Protein AF-A0A5P0JB43-F1 (afdb_monomer_lite)

Radius of gyration: 18.17 Å; chains: 1; bounding box: 41×36×51 Å

Foldseek 3Di:
DAEPPLWDFPVDDYDYNVVVVVLVVPAPPPWDWDQDPQGIDTPPDHDGDDPDDDFQFADADPDFFDDDLVLQVAQAQQQPQHGSVRCLDPPHDPLLVVLLVQVLCLLVVNQDACLVQAQDGDDQGHLSLLLQLLLLLLCVNLVSADQVSLQCSNVNHDPSVVRHHPVSVVSSNCSSRRGHIPLSNQQRVCSVPVVCNVVSLVSLSPPDRNSSSSSNSSNSSSNCSSVVDD

Secondary structure (DSSP, 8-state):
-EETTS---TT--EEPHHHHHHHHHT--S-PPPEEETTEEEETTEEEEPPSS----B----SSPPPPPGGGG---PEETTTEEHHHHTSSSP-HHHHHHHHHHHHHHTT----GGGTSS-SSSSS-HHHHHHHHHHHHHHHTTS--HHHHHHTTTT---GGGTS-HHHHHHHHHHHTTB--HHHHHHHHHTT-HHHHHHHHHHHHTSTTTHHHHHHHHHHHHHHHHH---

InterPro domains:
  IPR021530 Oxamate carbamoyltransferase subunit AllH-like [PF11392] (117-222)

Structure (mmCIF, N/CA/C/O backbone):
data_AF-A0A5P0JB43-F1
#
_entry.id   AF-A0A5P0JB43-F1
#
loop_
_atom_site.group_PDB
_atom_site.id
_atom_site.type_symbol
_atom_site.label_atom_id
_atom_site.label_alt_id
_atom_site.label_comp_id
_atom_site.label_asym_id
_atom_site.label_entity_id
_atom_site.label_seq_id
_atom_site.pdbx_PDB_ins_code
_atom_site.Cartn_x
_atom_site.Cartn_y
_atom_site.Cartn_z
_atom_site.occupancy
_atom_site.B_iso_or_equiv
_atom_site.auth_seq_id
_atom_site.auth_comp_id
_atom_site.auth_asym_id
_atom_site.auth_atom_id
_atom_site.pdbx_PDB_model_num
ATOM 1 N N . LEU A 1 1 ? 6.802 -2.070 -16.300 1.00 86.75 1 LEU A N 1
ATOM 2 C CA . LEU A 1 1 ? 5.803 -2.184 -17.393 1.00 86.75 1 LEU A CA 1
ATOM 3 C C . LEU A 1 1 ? 4.689 -3.096 -16.897 1.00 86.75 1 LEU A C 1
ATOM 5 O O . LEU A 1 1 ? 5.010 -4.076 -16.240 1.00 86.75 1 LEU A O 1
ATOM 9 N N . HIS A 1 2 ? 3.425 -2.787 -17.172 1.00 88.69 2 HIS A N 1
ATOM 10 C CA . HIS A 1 2 ? 2.267 -3.556 -16.707 1.00 88.69 2 HIS A CA 1
ATOM 11 C C . HIS A 1 2 ? 1.452 -4.083 -17.886 1.00 88.69 2 HIS A C 1
ATOM 13 O O . HIS A 1 2 ? 1.308 -3.403 -18.906 1.00 88.69 2 HIS A O 1
ATOM 19 N N . ARG A 1 3 ? 0.881 -5.276 -17.726 1.00 90.00 3 ARG A N 1
ATOM 20 C CA . ARG A 1 3 ? -0.031 -5.889 -18.691 1.00 90.00 3 ARG A CA 1
ATOM 21 C C . ARG A 1 3 ? -1.452 -5.362 -18.496 1.00 90.00 3 ARG A C 1
ATOM 23 O O . ARG A 1 3 ? -1.949 -5.295 -17.373 1.00 90.00 3 ARG A O 1
ATOM 30 N N . GLN A 1 4 ? -2.138 -5.016 -19.583 1.00 87.88 4 GLN A N 1
ATOM 31 C CA . GLN A 1 4 ? -3.541 -4.601 -19.529 1.00 87.88 4 GLN A CA 1
ATOM 32 C C . GLN A 1 4 ? -4.434 -5.664 -18.859 1.00 87.88 4 GLN A C 1
ATOM 34 O O . GLN A 1 4 ? -4.483 -6.821 -19.288 1.00 87.88 4 GLN A O 1
ATOM 39 N N . GLY A 1 5 ? -5.186 -5.229 -17.844 1.00 83.56 5 GLY A N 1
ATOM 40 C CA . GLY A 1 5 ? -6.108 -6.066 -17.069 1.00 83.56 5 GLY A CA 1
ATOM 41 C C . GLY A 1 5 ? -5.515 -6.677 -15.795 1.00 83.56 5 GLY A C 1
ATOM 42 O O . GLY A 1 5 ? -6.254 -7.322 -15.068 1.00 83.56 5 GLY A O 1
ATOM 43 N N . SER A 1 6 ? -4.230 -6.458 -15.502 1.00 81.00 6 SER A N 1
ATOM 44 C CA . SER A 1 6 ? -3.547 -7.026 -14.323 1.00 81.00 6 SER A CA 1
ATOM 45 C C . SER A 1 6 ? -3.331 -6.023 -13.180 1.00 81.00 6 SER A C 1
ATOM 47 O O . SER A 1 6 ? -2.561 -6.286 -12.265 1.00 81.00 6 SER A O 1
ATOM 49 N N . GLY A 1 7 ? -3.960 -4.845 -13.246 1.00 82.94 7 GLY A N 1
ATOM 50 C CA . GLY A 1 7 ? -3.603 -3.719 -12.383 1.00 82.94 7 GLY A CA 1
ATOM 51 C C . GLY A 1 7 ? -2.266 -3.074 -12.777 1.00 82.94 7 GLY A C 1
ATOM 52 O O . GLY A 1 7 ? -1.461 -3.618 -13.534 1.00 82.94 7 GLY A O 1
ATOM 53 N N . PHE A 1 8 ? -2.056 -1.847 -12.316 1.00 89.56 8 PHE A N 1
ATOM 54 C CA . PHE A 1 8 ? -0.853 -1.058 -12.581 1.00 89.56 8 PHE A CA 1
ATOM 55 C C . PHE A 1 8 ? -0.622 -0.025 -11.481 1.00 89.56 8 PHE A C 1
ATOM 57 O O . PHE A 1 8 ? -1.581 0.461 -10.872 1.00 89.56 8 PHE A O 1
ATOM 64 N N . GLY A 1 9 ? 0.652 0.279 -11.240 1.00 88.81 9 GLY A N 1
ATOM 65 C CA . GLY A 1 9 ? 1.111 1.192 -10.200 1.00 88.81 9 GLY A CA 1
ATOM 66 C C . GLY A 1 9 ? 1.439 2.599 -10.717 1.00 88.81 9 GLY A C 1
ATOM 67 O O . GLY A 1 9 ? 1.614 2.787 -11.927 1.00 88.81 9 GLY A O 1
ATOM 68 N N . PRO A 1 10 ? 1.562 3.593 -9.819 1.00 87.06 10 PRO A N 1
ATOM 69 C CA . PRO A 1 10 ? 2.077 4.915 -10.170 1.00 87.06 10 PRO A CA 1
ATOM 70 C C . PRO A 1 10 ? 3.494 4.830 -10.759 1.00 87.06 10 PRO A C 1
ATOM 72 O O . PRO A 1 10 ? 4.270 3.945 -10.410 1.00 87.06 10 PRO A O 1
ATOM 75 N N . GLY A 1 11 ? 3.819 5.717 -11.704 1.00 84.44 11 GLY A N 1
ATOM 76 C CA . GLY A 1 11 ? 5.102 5.693 -12.427 1.00 84.44 11 GLY A CA 1
ATOM 77 C C . GLY A 1 11 ? 5.256 4.544 -13.440 1.00 84.44 11 GLY A C 1
ATOM 78 O O . GLY A 1 11 ? 6.208 4.531 -14.219 1.00 84.44 11 GLY A O 1
ATOM 79 N N . GLY A 1 12 ? 4.312 3.599 -13.480 1.00 86.88 12 GLY A N 1
ATOM 80 C CA . GLY A 1 12 ? 4.300 2.478 -14.412 1.00 86.88 12 GLY A CA 1
ATOM 81 C C . GLY A 1 12 ? 3.686 2.816 -15.772 1.00 86.88 12 GLY A C 1
ATOM 82 O O . GLY A 1 12 ? 2.846 3.702 -15.905 1.00 86.88 12 GLY A O 1
ATOM 83 N N . TRP A 1 13 ? 4.087 2.075 -16.808 1.00 89.06 13 TRP A N 1
ATOM 84 C CA . TRP A 1 13 ? 3.470 2.144 -18.138 1.00 89.06 13 TRP A CA 1
ATOM 85 C C . TRP A 1 13 ? 2.642 0.887 -18.374 1.00 89.06 13 TRP A C 1
ATOM 87 O O . TRP A 1 13 ? 3.147 -0.218 -18.160 1.00 89.06 13 TRP A O 1
ATOM 97 N N . MET A 1 14 ? 1.400 1.044 -18.832 1.00 91.00 14 MET A N 1
ATOM 98 C CA . MET A 1 14 ? 0.538 -0.073 -19.215 1.00 91.00 14 MET A CA 1
ATOM 99 C C . MET A 1 14 ? 0.648 -0.343 -20.715 1.00 91.00 14 MET A C 1
ATOM 101 O O . MET A 1 14 ? 0.444 0.553 -21.533 1.00 91.00 14 MET A O 1
ATOM 105 N N . LEU A 1 15 ? 0.915 -1.596 -21.068 1.00 91.38 15 LEU A N 1
ATOM 106 C CA . LEU A 1 15 ? 0.917 -2.080 -22.443 1.00 91.38 15 LEU A CA 1
ATOM 107 C C . LEU A 1 15 ? -0.358 -2.873 -22.723 1.00 91.38 15 LEU A C 1
ATOM 109 O O . LEU A 1 15 ? -0.868 -3.579 -21.846 1.00 91.38 15 LEU A O 1
ATOM 113 N N . ARG A 1 16 ? -0.858 -2.792 -23.965 1.00 91.56 16 ARG A N 1
ATOM 114 C CA . ARG A 1 16 ? -1.949 -3.667 -24.419 1.00 91.56 16 ARG A CA 1
ATOM 115 C C . ARG A 1 16 ? -1.518 -5.120 -24.268 1.00 91.56 16 ARG A C 1
ATOM 117 O O . ARG A 1 16 ? -0.348 -5.435 -24.475 1.00 91.56 16 ARG A O 1
ATOM 124 N N . ARG A 1 17 ? -2.475 -6.001 -23.976 1.00 92.44 17 ARG A N 1
ATOM 125 C CA . ARG A 1 17 ? -2.227 -7.425 -23.705 1.00 92.44 17 ARG A CA 1
ATOM 126 C C . ARG A 1 17 ? -1.276 -8.076 -24.721 1.00 92.44 17 ARG A C 1
ATOM 128 O O . ARG A 1 17 ? -0.201 -8.517 -24.340 1.00 92.44 17 ARG A O 1
ATOM 135 N N . ALA A 1 18 ? -1.618 -8.009 -26.008 1.00 93.12 18 ALA A N 1
ATOM 136 C CA . ALA A 1 18 ? -0.808 -8.589 -27.080 1.00 93.12 18 ALA A CA 1
ATOM 137 C C . ALA A 1 18 ? 0.610 -7.992 -27.178 1.00 93.12 18 ALA A C 1
ATOM 139 O O . ALA A 1 18 ? 1.558 -8.703 -27.485 1.00 93.12 18 ALA A O 1
ATOM 140 N N . GLN A 1 19 ? 0.773 -6.694 -26.895 1.00 92.75 19 GLN A N 1
ATOM 141 C CA . GLN A 1 19 ? 2.082 -6.032 -26.934 1.00 92.75 19 GLN A CA 1
ATOM 142 C C . GLN A 1 19 ? 2.957 -6.439 -25.748 1.00 92.75 19 GLN A C 1
ATOM 144 O O . GLN A 1 19 ? 4.156 -6.629 -25.917 1.00 92.75 19 GLN A O 1
ATOM 149 N N . PHE A 1 20 ? 2.364 -6.567 -24.558 1.00 92.94 20 PHE A N 1
ATOM 150 C CA . PHE A 1 20 ? 3.064 -7.056 -23.374 1.00 92.94 20 PHE A CA 1
ATOM 151 C C . PHE A 1 20 ? 3.513 -8.507 -23.566 1.00 92.94 20 PHE A C 1
ATOM 153 O O . PHE A 1 20 ? 4.669 -8.824 -23.317 1.00 92.94 20 PHE A O 1
ATOM 160 N N . ASP A 1 21 ? 2.622 -9.363 -24.067 1.00 92.88 21 ASP A N 1
ATOM 161 C CA . ASP A 1 21 ? 2.913 -10.784 -24.271 1.00 92.88 21 ASP A CA 1
ATOM 162 C C . ASP A 1 21 ? 3.998 -10.975 -25.348 1.00 92.88 21 ASP A C 1
ATOM 164 O O . ASP A 1 21 ? 4.934 -11.747 -25.149 1.00 92.88 21 ASP A O 1
ATOM 168 N N . ALA A 1 22 ? 3.948 -10.202 -26.441 1.00 92.88 22 ALA A N 1
ATOM 169 C CA . ALA A 1 22 ? 4.994 -10.194 -27.467 1.00 92.88 22 ALA A CA 1
ATOM 170 C C . ALA A 1 22 ? 6.344 -9.673 -26.945 1.00 92.88 22 ALA A C 1
ATOM 172 O O . ALA A 1 22 ? 7.391 -10.186 -27.340 1.00 92.88 22 ALA A O 1
ATOM 173 N N . LEU A 1 23 ? 6.323 -8.666 -26.062 1.00 92.88 23 LEU A N 1
ATOM 174 C CA . LEU A 1 23 ? 7.519 -8.173 -25.385 1.00 92.88 23 LEU A CA 1
ATOM 175 C C . LEU A 1 23 ? 8.119 -9.288 -24.520 1.00 92.88 23 LEU A C 1
ATOM 177 O O . LEU A 1 23 ? 9.265 -9.655 -24.734 1.00 92.88 23 LEU A O 1
ATOM 181 N N . CYS A 1 24 ? 7.346 -9.869 -23.598 1.00 90.25 24 CYS A N 1
ATOM 182 C CA . CYS A 1 24 ? 7.816 -10.928 -22.703 1.00 90.25 24 CYS A CA 1
ATOM 183 C C . CYS A 1 24 ? 8.324 -12.163 -23.457 1.00 90.25 24 CYS A C 1
ATOM 185 O O . CYS A 1 24 ? 9.377 -12.681 -23.106 1.00 90.25 24 CYS A O 1
ATOM 187 N N . GLY A 1 25 ? 7.628 -12.600 -24.510 1.00 91.81 25 GLY A N 1
ATOM 188 C CA . GLY A 1 25 ? 8.058 -13.740 -25.325 1.00 91.81 25 GLY A CA 1
ATOM 189 C C . GLY A 1 25 ? 9.289 -13.467 -26.195 1.00 91.81 25 GLY A C 1
ATOM 190 O O . GLY A 1 25 ? 9.869 -14.401 -26.738 1.00 91.81 25 GLY A O 1
ATOM 191 N N . GLY A 1 26 ? 9.684 -12.202 -26.363 1.00 88.62 26 GLY A N 1
ATOM 192 C CA . GLY A 1 26 ? 10.838 -11.810 -27.168 1.00 88.62 26 GLY A CA 1
ATOM 193 C C . GLY A 1 26 ? 12.053 -11.341 -26.370 1.00 88.62 26 GLY A C 1
ATOM 194 O O . GLY A 1 26 ? 12.996 -10.868 -27.003 1.00 88.62 26 GLY A O 1
ATOM 195 N N . LEU A 1 27 ? 12.011 -11.406 -25.036 1.00 90.12 27 LEU A N 1
ATOM 196 C CA . LEU A 1 27 ? 13.129 -11.066 -24.156 1.00 90.12 27 LEU A CA 1
ATOM 197 C C . LEU A 1 27 ? 13.814 -12.334 -23.648 1.00 90.12 27 LEU A C 1
ATOM 199 O O . LEU A 1 27 ? 13.158 -13.321 -23.325 1.00 90.12 27 LEU A O 1
ATOM 203 N N . CYS A 1 28 ? 15.134 -12.274 -23.534 1.00 83.56 28 CYS A N 1
ATOM 204 C CA . CYS A 1 28 ? 15.988 -13.338 -23.017 1.00 83.56 28 CYS A CA 1
ATOM 205 C C . CYS A 1 28 ? 16.207 -13.236 -21.494 1.00 83.56 28 CYS A C 1
ATOM 207 O O . CYS A 1 28 ? 16.803 -14.131 -20.900 1.00 83.56 28 CYS A O 1
ATOM 209 N N . GLY A 1 29 ? 15.743 -12.156 -20.855 1.00 80.38 29 GLY A N 1
ATOM 210 C CA . GLY A 1 29 ? 15.772 -11.954 -19.401 1.00 80.38 29 GLY A CA 1
ATOM 211 C C . GLY A 1 29 ? 17.028 -11.251 -18.877 1.00 80.38 29 GLY A C 1
ATOM 212 O O . GLY A 1 29 ? 17.108 -10.945 -17.689 1.00 80.38 29 GLY A O 1
ATOM 213 N N . ASN A 1 30 ? 17.994 -10.954 -19.747 1.00 85.31 30 ASN A N 1
ATOM 214 C CA . ASN A 1 30 ? 19.227 -10.230 -19.421 1.00 85.31 30 ASN A CA 1
ATOM 215 C C . ASN A 1 30 ? 19.235 -8.785 -19.952 1.00 85.31 30 ASN A C 1
ATOM 217 O O . ASN A 1 30 ? 20.176 -8.027 -19.690 1.00 85.31 30 ASN A O 1
ATOM 221 N N . GLU A 1 31 ? 18.204 -8.385 -20.696 1.00 87.06 31 GLU A N 1
ATOM 222 C CA . GLU A 1 31 ? 18.112 -7.056 -21.272 1.00 87.06 31 GLU A CA 1
ATOM 223 C C . GLU A 1 31 ? 17.948 -5.991 -20.192 1.00 87.06 31 GLU A C 1
ATOM 225 O O . GLU A 1 31 ? 17.075 -6.058 -19.327 1.00 87.06 31 GLU A O 1
ATOM 230 N N . ARG A 1 32 ? 18.764 -4.940 -20.291 1.00 86.62 32 ARG A N 1
ATOM 231 C CA . ARG A 1 32 ? 18.637 -3.768 -19.428 1.00 86.62 32 ARG A CA 1
ATOM 232 C C . ARG A 1 32 ? 17.788 -2.704 -20.121 1.00 86.62 32 ARG A C 1
ATOM 234 O O . ARG A 1 32 ? 18.135 -2.308 -21.237 1.00 86.62 32 ARG A O 1
ATOM 241 N N . PRO A 1 33 ? 16.711 -2.214 -19.483 1.00 89.00 33 PRO A N 1
ATOM 242 C CA . PRO A 1 33 ? 15.943 -1.099 -20.015 1.00 89.00 33 PRO A CA 1
ATOM 243 C C . PRO A 1 33 ? 16.837 0.133 -20.193 1.00 89.00 33 PRO A C 1
ATOM 245 O O . PRO A 1 33 ? 17.559 0.516 -19.274 1.00 89.00 33 PRO A O 1
ATOM 248 N N . GLN A 1 34 ? 16.770 0.769 -21.360 1.00 91.25 34 GLN A N 1
ATOM 249 C CA . GLN A 1 34 ? 17.465 2.022 -21.651 1.00 91.25 34 GLN A CA 1
ATOM 250 C C . GLN A 1 34 ? 16.455 3.095 -22.042 1.00 91.25 34 GLN A C 1
ATOM 252 O O . GLN A 1 34 ? 15.640 2.894 -22.943 1.00 91.25 34 GLN A O 1
ATOM 257 N N . VAL A 1 35 ? 16.520 4.249 -21.385 1.00 89.62 35 VAL A N 1
ATOM 258 C CA . VAL A 1 35 ? 15.719 5.412 -21.775 1.00 89.62 35 VAL A CA 1
ATOM 259 C C . VAL A 1 35 ? 16.329 6.017 -23.039 1.00 89.62 35 VAL A C 1
ATOM 261 O O . VAL A 1 35 ? 17.519 6.316 -23.081 1.00 89.62 35 VAL A O 1
ATOM 264 N N . VAL A 1 36 ? 15.514 6.175 -24.078 1.00 91.56 36 VAL A N 1
ATOM 265 C CA . VAL A 1 36 ? 15.877 6.774 -25.369 1.00 91.56 36 VAL A CA 1
ATOM 266 C C . VAL A 1 36 ? 14.873 7.876 -25.713 1.00 91.56 36 VAL A C 1
ATOM 268 O O . VAL A 1 36 ? 13.769 7.900 -25.173 1.00 91.56 36 VAL A O 1
ATOM 271 N N . ALA A 1 37 ? 15.204 8.773 -26.648 1.00 87.38 37 ALA A N 1
ATOM 272 C CA . ALA A 1 37 ? 14.326 9.896 -27.019 1.00 87.38 37 ALA A CA 1
ATOM 273 C C . ALA A 1 37 ? 12.886 9.462 -27.372 1.00 87.38 37 ALA A C 1
ATOM 275 O O . ALA A 1 37 ? 11.922 10.164 -27.088 1.00 87.38 37 ALA A O 1
ATOM 276 N N . GLN A 1 38 ? 12.739 8.269 -27.952 1.00 84.56 38 GLN A N 1
ATOM 277 C CA . GLN A 1 38 ? 11.461 7.725 -28.413 1.00 84.56 38 GLN A CA 1
ATOM 278 C C . GLN A 1 38 ? 10.701 6.918 -27.339 1.00 84.56 38 GLN A C 1
ATOM 280 O O . GLN A 1 38 ? 9.571 6.501 -27.594 1.00 84.56 38 GLN A O 1
ATOM 285 N N . GLY A 1 39 ? 11.283 6.687 -26.153 1.00 91.00 39 GLY A N 1
ATOM 286 C CA . GLY A 1 39 ? 10.677 5.914 -25.064 1.00 91.00 39 GLY A CA 1
ATOM 287 C C . GLY A 1 39 ? 11.677 5.022 -24.318 1.00 91.00 39 GLY A C 1
ATOM 288 O O . GLY A 1 39 ? 12.754 5.470 -23.940 1.00 91.00 39 GLY A O 1
ATOM 289 N N . ILE A 1 40 ? 11.326 3.759 -24.081 1.00 92.12 40 ILE A N 1
ATOM 290 C CA . ILE A 1 40 ? 12.182 2.790 -23.379 1.00 92.12 40 ILE A CA 1
ATOM 291 C C . ILE A 1 40 ? 12.567 1.677 -24.350 1.00 92.12 40 ILE A C 1
ATOM 293 O O . ILE A 1 40 ? 11.705 0.949 -24.843 1.00 92.12 40 ILE A O 1
ATOM 297 N N . ARG A 1 41 ? 13.864 1.527 -24.613 1.00 92.81 41 ARG A N 1
ATOM 298 C CA . ARG A 1 41 ? 14.411 0.408 -25.381 1.00 92.81 41 ARG A CA 1
ATOM 299 C C . ARG A 1 41 ? 14.672 -0.776 -24.455 1.00 92.81 41 ARG A C 1
ATOM 301 O O . ARG A 1 41 ? 15.313 -0.618 -23.417 1.00 92.81 41 ARG A O 1
ATOM 308 N N . LEU A 1 42 ? 14.184 -1.949 -24.840 1.00 92.12 42 LEU A N 1
ATOM 309 C CA . LEU A 1 42 ? 14.364 -3.206 -24.122 1.00 92.12 42 LEU A CA 1
ATOM 310 C C . LEU A 1 42 ? 14.604 -4.325 -25.144 1.00 92.12 42 LEU A C 1
ATOM 312 O O . LEU A 1 42 ? 13.692 -4.727 -25.868 1.00 92.12 42 LEU A O 1
ATOM 316 N N . GLY A 1 43 ? 15.858 -4.767 -25.258 1.00 89.12 43 GLY A N 1
ATOM 317 C CA . GLY A 1 43 ? 16.285 -5.661 -26.336 1.00 89.12 43 GLY A CA 1
ATOM 318 C C . GLY A 1 43 ? 16.022 -5.049 -27.714 1.00 89.12 43 GLY A C 1
ATOM 319 O O . GLY A 1 43 ? 16.365 -3.893 -27.971 1.00 89.12 43 GLY A O 1
ATOM 320 N N . ARG A 1 44 ? 15.364 -5.818 -28.589 1.00 90.19 44 ARG A N 1
ATOM 321 C CA . ARG A 1 44 ? 14.935 -5.365 -29.925 1.00 90.19 44 ARG A CA 1
ATOM 322 C C . ARG A 1 44 ? 13.686 -4.478 -29.922 1.00 90.19 44 ARG A C 1
ATOM 324 O O . ARG A 1 44 ? 13.289 -3.983 -30.974 1.00 90.19 44 ARG A O 1
ATOM 331 N N . PHE A 1 45 ? 13.028 -4.319 -28.777 1.00 93.12 45 PHE A N 1
ATOM 332 C CA . PHE A 1 45 ? 11.779 -3.578 -28.682 1.00 93.12 45 PHE A CA 1
ATOM 333 C C . PHE A 1 45 ? 12.025 -2.139 -28.240 1.00 93.12 45 PHE A C 1
ATOM 335 O O . PHE A 1 45 ? 12.840 -1.868 -27.359 1.00 93.12 45 PHE A O 1
ATOM 342 N N . THR A 1 46 ? 11.237 -1.222 -28.797 1.00 93.19 46 THR A N 1
ATOM 343 C CA . THR A 1 46 ? 11.126 0.152 -28.302 1.00 93.19 46 THR A CA 1
ATOM 344 C C . THR A 1 46 ? 9.700 0.379 -27.831 1.00 93.19 46 THR A C 1
ATOM 346 O O . THR A 1 46 ? 8.765 0.464 -28.631 1.00 93.19 46 THR A O 1
ATOM 349 N N . VAL A 1 47 ? 9.528 0.488 -26.517 1.00 92.12 47 VAL A N 1
ATOM 350 C CA . VAL A 1 47 ? 8.270 0.897 -25.901 1.00 92.12 47 VAL A CA 1
ATOM 351 C C . VAL A 1 47 ? 8.153 2.408 -26.059 1.00 92.12 47 VAL A C 1
ATOM 353 O O . VAL A 1 47 ? 8.863 3.160 -25.396 1.00 92.12 47 VAL A O 1
ATOM 356 N N . LYS A 1 48 ? 7.282 2.853 -26.968 1.00 91.50 48 LYS A N 1
ATOM 357 C CA . LYS A 1 48 ? 7.061 4.280 -27.233 1.00 91.50 48 LYS A CA 1
ATOM 358 C C . LYS A 1 48 ? 6.412 4.977 -26.042 1.00 91.50 48 LYS A C 1
ATOM 360 O O . LYS A 1 48 ? 5.667 4.346 -25.294 1.00 91.50 48 LYS A O 1
ATOM 365 N N . GLN A 1 49 ? 6.671 6.278 -25.911 1.00 86.88 49 GLN A N 1
ATOM 366 C CA . GLN A 1 49 ? 6.050 7.117 -24.884 1.00 86.88 49 GLN A CA 1
ATOM 367 C C . GLN A 1 49 ? 4.519 6.929 -24.816 1.00 86.88 49 GLN A C 1
ATOM 369 O O . GLN A 1 49 ? 3.870 6.742 -25.853 1.00 86.88 49 GLN A O 1
ATOM 374 N N . PRO A 1 50 ? 3.931 6.970 -23.606 1.00 85.06 50 PRO A N 1
ATOM 375 C CA . PRO A 1 50 ? 2.499 6.785 -23.430 1.00 85.06 50 PRO A CA 1
ATOM 376 C C . PRO A 1 50 ? 1.717 7.917 -24.105 1.00 85.06 50 PRO A C 1
ATOM 378 O O . PRO A 1 50 ? 2.022 9.089 -23.936 1.00 85.06 50 PRO A O 1
ATOM 381 N N . GLN A 1 51 ? 0.664 7.558 -24.840 1.00 85.50 51 GLN A N 1
ATOM 382 C CA . GLN A 1 51 ? -0.245 8.523 -25.481 1.00 85.50 51 GLN A CA 1
ATOM 383 C C . GLN A 1 51 ? -1.412 8.938 -24.575 1.00 85.50 51 GLN A C 1
ATOM 385 O O . GLN A 1 51 ? -2.164 9.854 -24.894 1.00 85.50 51 GLN A O 1
ATOM 390 N N . ARG A 1 52 ? -1.614 8.218 -23.467 1.00 88.62 52 ARG A N 1
ATOM 391 C CA . ARG A 1 52 ? -2.689 8.452 -22.503 1.00 88.62 52 ARG A CA 1
ATOM 392 C C . ARG A 1 52 ? -2.114 8.399 -21.101 1.00 88.62 52 ARG A C 1
ATOM 394 O O . ARG A 1 52 ? -1.319 7.513 -20.792 1.00 88.62 52 ARG A O 1
ATOM 401 N N . TYR A 1 53 ? -2.580 9.311 -20.261 1.00 88.81 53 TYR A N 1
ATOM 402 C CA . TYR A 1 53 ? -2.172 9.421 -18.869 1.00 88.81 53 TYR A CA 1
ATOM 403 C C . TYR A 1 53 ? -3.363 9.104 -17.969 1.00 88.81 53 TYR A C 1
ATOM 405 O O . TYR A 1 53 ? -4.490 9.513 -18.246 1.00 88.81 53 TYR A O 1
ATOM 413 N N . CYS A 1 54 ? -3.112 8.349 -16.904 1.00 89.12 54 CYS A N 1
ATOM 414 C CA . CYS A 1 54 ? -4.097 8.036 -15.879 1.00 89.12 54 CYS A CA 1
ATOM 415 C C . CYS A 1 54 ? -3.544 8.508 -14.538 1.00 89.12 54 CYS A C 1
ATOM 417 O O . CYS A 1 54 ? -2.471 8.068 -14.120 1.00 89.12 54 CYS A O 1
ATOM 419 N N . LEU A 1 55 ? -4.259 9.425 -13.888 1.00 91.06 55 LEU A N 1
ATOM 420 C CA . LEU A 1 55 ? -3.876 9.919 -12.577 1.00 91.06 55 LEU A CA 1
ATOM 421 C C . LEU A 1 55 ? -4.362 8.932 -11.516 1.00 91.06 55 LEU A C 1
ATOM 423 O O . LEU A 1 55 ? -5.551 8.852 -11.227 1.00 91.06 55 LEU A O 1
ATOM 427 N N . LEU A 1 56 ? -3.430 8.196 -10.922 1.00 95.12 56 LEU A N 1
ATOM 428 C CA . LEU A 1 56 ? -3.715 7.224 -9.868 1.00 95.12 56 LEU A CA 1
ATOM 429 C C . LEU A 1 56 ? -3.776 7.869 -8.477 1.00 95.12 56 LEU A C 1
ATOM 431 O O . LEU A 1 56 ? -3.225 7.336 -7.517 1.00 95.12 56 LEU A O 1
ATOM 435 N N . ARG A 1 57 ? -4.394 9.047 -8.378 1.00 96.00 57 ARG A N 1
ATOM 436 C CA . ARG A 1 57 ? -4.544 9.772 -7.116 1.00 96.00 57 ARG A CA 1
ATOM 437 C C . ARG A 1 57 ? -5.875 9.404 -6.473 1.00 96.00 57 ARG A C 1
ATOM 439 O O . ARG A 1 57 ? -6.906 9.442 -7.143 1.00 96.00 57 ARG A O 1
ATOM 446 N N . ILE A 1 58 ? -5.858 9.077 -5.186 1.00 96.38 58 ILE A N 1
ATOM 447 C CA . ILE A 1 58 ? -7.089 8.858 -4.430 1.00 96.38 58 ILE A CA 1
ATOM 448 C C . ILE A 1 58 ? -7.915 10.145 -4.387 1.00 96.38 58 ILE A C 1
ATOM 450 O O . ILE A 1 58 ? -7.384 11.241 -4.203 1.00 96.38 58 ILE A O 1
ATOM 454 N N . THR A 1 59 ? -9.224 9.993 -4.556 1.00 92.44 59 THR A N 1
ATOM 455 C CA . THR A 1 59 ? -10.199 11.049 -4.288 1.00 92.44 59 THR A CA 1
ATOM 456 C C . THR A 1 59 ? -10.999 10.606 -3.068 1.00 92.44 59 THR A C 1
ATOM 458 O O . THR A 1 59 ? -11.822 9.699 -3.206 1.00 92.44 59 THR A O 1
ATOM 461 N N . PRO A 1 60 ? -10.722 11.155 -1.871 1.00 91.44 60 PRO A N 1
ATOM 462 C CA . PRO A 1 60 ? -11.442 10.773 -0.663 1.00 91.44 60 PRO A CA 1
ATOM 463 C C . PRO A 1 60 ? -12.947 11.014 -0.853 1.00 91.44 60 PRO A C 1
ATOM 465 O O . PRO A 1 60 ? -13.330 12.089 -1.329 1.00 91.44 60 PRO A O 1
ATOM 468 N N . PRO A 1 61 ? -13.814 10.038 -0.541 1.00 93.00 61 PRO A N 1
ATOM 469 C CA . PRO A 1 61 ? -15.252 10.248 -0.623 1.00 93.00 61 PRO A CA 1
ATOM 470 C C . PRO A 1 61 ? -15.716 11.217 0.471 1.00 93.00 61 PRO A C 1
ATOM 472 O O . PRO A 1 61 ? -15.157 11.247 1.562 1.00 93.00 61 PRO A O 1
ATOM 475 N N . ALA A 1 62 ? -16.801 11.955 0.215 1.00 91.75 62 ALA A N 1
ATOM 476 C CA . ALA A 1 62 ? -17.423 12.807 1.235 1.00 91.75 62 ALA A CA 1
ATOM 477 C C . ALA A 1 62 ? -17.929 11.999 2.449 1.00 91.75 62 ALA A C 1
ATOM 479 O O . ALA A 1 62 ? -17.897 12.479 3.578 1.00 91.75 62 ALA A O 1
ATOM 480 N N . HIS A 1 63 ? -18.368 10.758 2.207 1.00 92.81 63 HIS A N 1
ATOM 481 C CA . HIS A 1 63 ? -18.871 9.834 3.222 1.00 92.81 63 HIS A CA 1
ATOM 482 C C . HIS A 1 63 ? -18.193 8.462 3.071 1.00 92.81 63 HIS A C 1
ATOM 484 O O . HIS A 1 63 ? -18.739 7.581 2.394 1.00 92.81 63 HIS A O 1
ATOM 490 N N . PRO A 1 64 ? -16.988 8.276 3.640 1.00 95.12 64 PRO A N 1
ATOM 491 C CA . PRO A 1 64 ? -16.257 7.019 3.533 1.00 95.12 64 PRO A CA 1
ATOM 492 C C . PRO A 1 64 ? -17.021 5.882 4.215 1.00 95.12 64 PRO A C 1
ATOM 494 O O . PRO A 1 64 ? -17.378 5.970 5.387 1.00 95.12 64 PRO A O 1
ATOM 497 N N . GLN A 1 65 ? -17.262 4.802 3.470 1.00 96.06 65 GLN A N 1
ATOM 498 C CA . GLN A 1 65 ? -17.850 3.576 4.006 1.00 96.06 65 GLN A CA 1
ATOM 499 C C . GLN A 1 65 ? -16.765 2.689 4.636 1.00 96.06 65 GLN A C 1
ATOM 501 O O . GLN A 1 65 ? -15.709 2.526 4.011 1.00 96.06 65 GLN A O 1
ATOM 506 N N . PRO A 1 66 ? -17.005 2.111 5.830 1.00 96.12 66 PRO A N 1
ATOM 507 C CA . PRO A 1 66 ? -16.075 1.188 6.468 1.00 96.12 66 PRO A CA 1
ATOM 508 C C . PRO A 1 66 ? -15.962 -0.135 5.709 1.00 96.12 66 PRO A C 1
ATOM 510 O O . PRO A 1 66 ? -16.949 -0.685 5.219 1.00 96.12 66 PRO A O 1
ATOM 513 N N . LEU A 1 67 ? -14.763 -0.713 5.711 1.00 96.50 67 LEU A N 1
ATOM 514 C CA . LEU A 1 67 ? -14.575 -2.139 5.484 1.00 96.50 67 LEU A CA 1
ATOM 515 C C . LEU A 1 67 ? -15.222 -2.903 6.646 1.00 96.50 67 LEU A C 1
ATOM 517 O O . LEU A 1 67 ? -14.846 -2.705 7.800 1.00 96.50 67 LEU A O 1
ATOM 521 N N . ALA A 1 68 ? -16.197 -3.761 6.358 1.00 95.44 68 ALA A N 1
ATOM 522 C CA . ALA A 1 68 ? -16.846 -4.580 7.380 1.00 95.44 68 ALA A CA 1
ATOM 523 C C . ALA A 1 68 ? -15.902 -5.670 7.921 1.00 95.44 68 ALA A C 1
ATOM 525 O O . ALA A 1 68 ? -15.188 -6.304 7.148 1.00 95.44 68 ALA A O 1
ATOM 526 N N . ALA A 1 69 ? -15.968 -5.954 9.228 1.00 94.75 69 ALA A N 1
ATOM 527 C CA . ALA A 1 69 ? -15.115 -6.944 9.901 1.00 94.75 69 ALA A CA 1
ATOM 528 C C . ALA A 1 69 ? -15.186 -8.356 9.289 1.00 94.75 69 ALA A C 1
ATOM 530 O O . ALA A 1 69 ? -14.203 -9.092 9.308 1.00 94.75 69 ALA A O 1
ATOM 531 N N . ALA A 1 70 ? -16.331 -8.726 8.703 1.00 95.31 70 ALA A N 1
ATOM 532 C CA . ALA A 1 70 ? -16.506 -10.006 8.016 1.00 95.31 70 ALA A CA 1
ATOM 533 C C . ALA A 1 70 ? -15.506 -10.202 6.860 1.00 95.31 70 ALA A C 1
ATOM 535 O O . ALA A 1 70 ? -15.098 -11.326 6.591 1.00 95.31 70 ALA A O 1
ATOM 536 N N . TRP A 1 71 ? -15.050 -9.118 6.220 1.00 95.88 71 TRP A N 1
ATOM 537 C CA . TRP A 1 71 ? -14.035 -9.180 5.165 1.00 95.88 71 TRP A CA 1
ATOM 538 C C . TRP A 1 71 ? -12.629 -9.486 5.674 1.00 95.88 71 TRP A C 1
ATOM 540 O O . TRP A 1 71 ? -11.765 -9.806 4.865 1.00 95.88 71 TRP A O 1
ATOM 550 N N . MET A 1 72 ? -12.399 -9.418 6.986 1.00 96.81 72 MET A N 1
ATOM 551 C CA . MET A 1 72 ? -11.140 -9.848 7.592 1.00 96.81 72 MET A CA 1
ATOM 552 C C . MET A 1 72 ? -11.121 -11.352 7.877 1.00 96.81 72 MET A C 1
ATOM 554 O O . MET A 1 72 ? -10.053 -11.896 8.119 1.00 96.81 72 MET A O 1
ATOM 558 N N . GLN A 1 73 ? -12.267 -12.045 7.811 1.00 95.94 73 GLN A N 1
ATOM 559 C CA . GLN A 1 73 ? -12.372 -13.497 8.015 1.00 95.94 73 GLN A CA 1
ATOM 560 C C . GLN A 1 73 ? -11.926 -14.258 6.757 1.00 95.94 73 GLN A C 1
ATOM 562 O O . GLN A 1 73 ? -12.711 -14.912 6.071 1.00 95.94 73 GLN A O 1
ATOM 567 N N . ARG A 1 74 ? -10.648 -14.093 6.421 1.00 94.94 74 ARG A N 1
ATOM 568 C CA . ARG A 1 74 ? -9.986 -14.565 5.204 1.00 94.94 74 ARG A CA 1
ATOM 569 C C . ARG A 1 74 ? -8.801 -15.451 5.573 1.00 94.94 74 ARG A C 1
ATOM 571 O O . ARG A 1 74 ? -8.108 -15.187 6.557 1.00 94.94 74 ARG A O 1
ATOM 578 N N . ALA A 1 75 ? -8.614 -16.521 4.805 1.00 95.50 75 ALA A N 1
ATOM 579 C CA . ALA A 1 75 ? -7.592 -17.538 5.057 1.00 95.50 75 ALA A CA 1
ATOM 580 C C . ALA A 1 75 ? -6.252 -17.213 4.378 1.00 95.50 75 ALA A C 1
ATOM 582 O O . ALA A 1 75 ? -5.265 -17.900 4.613 1.00 95.50 75 ALA A O 1
ATOM 583 N N . GLU A 1 76 ? -6.221 -16.188 3.527 1.00 97.25 76 GLU A N 1
ATOM 584 C CA . GLU A 1 76 ? -5.026 -15.718 2.841 1.00 97.25 76 GLU A CA 1
ATOM 585 C C . GLU A 1 76 ? -3.924 -15.328 3.836 1.00 97.25 76 GLU A C 1
ATOM 587 O O . GLU A 1 76 ? -4.172 -14.641 4.828 1.00 97.25 76 GLU A O 1
ATOM 592 N N . GLU A 1 77 ? -2.702 -15.774 3.555 1.00 97.44 77 GLU A N 1
ATOM 593 C CA . GLU A 1 77 ? -1.536 -15.563 4.410 1.00 97.44 77 GLU A CA 1
ATOM 594 C C . GLU A 1 77 ? -0.990 -14.136 4.276 1.00 97.44 77 GLU A C 1
ATOM 596 O O . GLU A 1 77 ? -0.794 -13.615 3.174 1.00 97.44 77 GLU A O 1
ATOM 601 N N . THR A 1 78 ? -0.697 -13.521 5.416 1.00 97.25 78 THR A N 1
ATOM 602 C CA . THR A 1 78 ? 0.128 -12.310 5.510 1.00 97.25 78 THR A CA 1
ATOM 603 C C . THR A 1 78 ? 1.605 -12.702 5.525 1.00 97.25 78 THR A C 1
ATOM 605 O O . THR A 1 78 ? 1.960 -13.819 5.907 1.00 97.25 78 THR A O 1
ATOM 608 N N . GLY A 1 79 ? 2.503 -11.799 5.132 1.00 96.12 79 GLY A N 1
ATOM 609 C CA . GLY A 1 79 ? 3.922 -12.142 5.017 1.00 96.12 79 GLY A CA 1
ATOM 610 C C . GLY A 1 79 ? 4.635 -12.395 6.354 1.00 96.12 79 GLY A C 1
ATOM 611 O O . GLY A 1 79 ? 5.704 -13.004 6.347 1.00 96.12 79 GLY A O 1
ATOM 612 N N . LEU A 1 80 ? 4.078 -11.932 7.482 1.00 96.62 80 LEU A N 1
ATOM 613 C CA . LEU A 1 80 ? 4.695 -12.038 8.818 1.00 96.62 80 LEU A CA 1
ATOM 614 C C . LEU A 1 80 ? 3.772 -12.565 9.925 1.00 96.62 80 LEU A C 1
ATOM 616 O O . LEU A 1 80 ? 4.274 -13.033 10.946 1.00 96.62 80 LEU A O 1
ATOM 620 N N . PHE A 1 81 ? 2.450 -12.479 9.768 1.00 96.25 81 PHE A N 1
ATOM 621 C CA . PHE A 1 81 ? 1.497 -12.666 10.871 1.00 96.25 81 PHE A CA 1
ATOM 622 C C . PHE A 1 81 ? 0.536 -13.842 10.659 1.00 96.25 81 PHE A C 1
ATOM 624 O O . PHE A 1 81 ? -0.463 -13.956 11.368 1.00 96.25 81 PHE A O 1
ATOM 631 N N . GLY A 1 82 ? 0.847 -14.728 9.709 1.00 95.81 82 GLY A N 1
ATOM 632 C CA . GLY A 1 82 ? 0.010 -15.876 9.375 1.00 95.81 82 GLY A CA 1
ATOM 633 C C . GLY A 1 82 ? -1.290 -15.472 8.661 1.00 95.81 82 GLY A C 1
ATOM 634 O O . GLY A 1 82 ? -1.334 -14.404 8.035 1.00 95.81 82 GLY A O 1
ATOM 635 N N . PRO A 1 83 ? -2.364 -16.276 8.771 1.00 97.31 83 PRO A N 1
ATOM 636 C CA . PRO A 1 83 ? -3.649 -15.993 8.137 1.00 97.31 83 PRO A CA 1
ATOM 637 C C . PRO A 1 83 ? -4.199 -14.606 8.488 1.00 97.31 83 PRO A C 1
ATOM 639 O O . PRO A 1 83 ? -4.187 -14.199 9.654 1.00 97.31 83 PRO A O 1
ATOM 642 N N . LEU A 1 84 ? -4.763 -13.906 7.499 1.00 97.31 84 LEU A N 1
ATOM 643 C CA . LEU A 1 84 ? -5.292 -12.547 7.658 1.00 97.31 84 LEU A CA 1
ATOM 644 C C . LEU A 1 84 ? -6.322 -12.444 8.794 1.00 97.31 84 LEU A C 1
ATOM 646 O O . LEU A 1 84 ? -6.290 -11.483 9.566 1.00 97.31 84 LEU A O 1
ATOM 650 N N . ALA A 1 85 ? -7.189 -13.451 8.939 1.00 96.94 85 ALA A N 1
ATOM 651 C CA . ALA A 1 85 ? -8.162 -13.522 10.028 1.00 96.94 85 ALA A CA 1
ATOM 652 C C . ALA A 1 85 ? -7.520 -13.505 11.422 1.00 96.94 85 ALA A C 1
ATOM 654 O O . ALA A 1 85 ? -8.057 -12.874 12.332 1.00 96.94 85 ALA A O 1
ATOM 655 N N . LEU A 1 86 ? -6.366 -14.160 11.590 1.00 96.25 86 LEU A N 1
ATOM 656 C CA . LEU A 1 86 ? -5.635 -14.177 12.857 1.00 96.25 86 LEU A CA 1
ATOM 657 C C . LEU A 1 86 ? -4.870 -12.868 13.064 1.00 96.25 86 LEU A C 1
ATOM 659 O O . LEU A 1 86 ? -4.950 -12.282 14.143 1.00 96.25 86 LEU A O 1
ATOM 663 N N . ALA A 1 87 ? -4.200 -12.363 12.026 1.00 96.69 87 ALA A N 1
ATOM 664 C CA . ALA A 1 87 ? -3.436 -11.117 12.087 1.00 96.69 87 ALA A CA 1
ATOM 665 C C . ALA A 1 87 ? -4.300 -9.893 12.452 1.00 96.69 87 ALA A C 1
ATOM 667 O O . ALA A 1 87 ? -3.826 -8.970 13.115 1.00 96.69 87 ALA A O 1
ATOM 668 N N . ALA A 1 88 ? -5.567 -9.891 12.027 1.00 95.56 88 ALA A N 1
ATOM 669 C CA . ALA A 1 88 ? -6.533 -8.828 12.293 1.00 95.56 88 ALA A CA 1
ATOM 670 C C . ALA A 1 88 ? -7.348 -9.022 13.587 1.00 95.56 88 ALA A C 1
ATOM 672 O O . ALA A 1 88 ? -8.143 -8.141 13.925 1.00 95.56 88 ALA A O 1
ATOM 673 N N . SER A 1 89 ? -7.191 -10.160 14.273 1.00 93.44 89 SER A N 1
ATOM 674 C CA . SER A 1 89 ? -7.947 -10.488 15.485 1.00 93.44 89 SER A CA 1
ATOM 675 C C . SER A 1 89 ? -7.399 -9.783 16.727 1.00 93.44 89 SER A C 1
ATOM 677 O O . SER A 1 89 ? -6.218 -9.442 16.798 1.00 93.44 89 SER A O 1
ATOM 679 N N . ASP A 1 90 ? -8.268 -9.575 17.719 1.00 88.75 90 ASP A N 1
ATOM 680 C CA . ASP A 1 90 ? -7.850 -9.103 19.034 1.00 88.75 90 ASP A CA 1
ATOM 681 C C . ASP A 1 90 ? -7.542 -10.282 19.980 1.00 88.75 90 ASP A C 1
ATOM 683 O O . ASP A 1 90 ? -8.319 -11.238 20.040 1.00 88.75 90 ASP A O 1
ATOM 687 N N . PRO A 1 91 ? -6.449 -10.209 20.766 1.00 92.38 91 PRO A N 1
ATOM 688 C CA . PRO A 1 91 ? -5.485 -9.110 20.803 1.00 92.38 91 PRO A CA 1
ATOM 689 C C . PRO A 1 91 ? -4.530 -9.118 19.598 1.00 92.38 91 PRO A C 1
ATOM 691 O O . PRO A 1 91 ? -3.947 -10.147 19.264 1.00 92.38 91 PRO A O 1
ATOM 694 N N . LEU A 1 92 ? -4.281 -7.936 19.022 1.00 94.56 92 LEU A N 1
ATOM 695 C CA . LEU A 1 92 ? -3.301 -7.788 17.942 1.00 94.56 92 LEU A CA 1
ATOM 696 C C . LEU A 1 92 ? -1.887 -8.252 18.366 1.00 94.56 92 LEU A C 1
ATOM 698 O O . LEU A 1 92 ? -1.441 -7.934 19.486 1.00 94.56 92 LEU A O 1
ATOM 702 N N . PRO A 1 93 ? -1.123 -8.888 17.451 1.00 95.25 93 PRO A N 1
ATOM 703 C CA . PRO A 1 93 ? 0.302 -9.156 17.629 1.00 95.25 93 PRO A CA 1
ATOM 704 C C . PRO A 1 93 ? 1.062 -7.933 18.160 1.00 95.25 93 PRO A C 1
ATOM 706 O O . PRO A 1 93 ? 0.798 -6.795 17.764 1.00 95.25 93 PRO A O 1
ATOM 709 N N . ALA A 1 94 ? 2.011 -8.148 19.079 1.00 95.75 94 ALA A N 1
ATOM 710 C CA . ALA A 1 94 ? 2.714 -7.054 19.760 1.00 95.75 94 ALA A CA 1
ATOM 711 C C . ALA A 1 94 ? 3.408 -6.092 18.780 1.00 95.75 94 ALA A C 1
ATOM 713 O O . ALA A 1 94 ? 3.335 -4.877 18.965 1.00 95.75 94 ALA A O 1
ATOM 714 N N . GLU A 1 95 ? 4.009 -6.627 17.715 1.00 96.25 95 GLU A N 1
ATOM 715 C CA . GLU A 1 95 ? 4.648 -5.829 16.666 1.00 96.25 95 GLU A CA 1
ATOM 716 C C . GLU A 1 95 ? 3.632 -4.957 15.913 1.00 96.25 95 GLU A C 1
ATOM 718 O O . GLU A 1 95 ? 3.848 -3.753 15.792 1.00 96.25 95 GLU A O 1
ATOM 723 N N . LEU A 1 96 ? 2.469 -5.502 15.529 1.00 96.69 96 LEU A N 1
ATOM 724 C CA . LEU A 1 96 ? 1.388 -4.728 14.902 1.00 96.69 96 LEU A CA 1
ATOM 725 C C . LEU A 1 96 ? 0.820 -3.652 15.834 1.00 96.69 96 LEU A C 1
ATOM 727 O O . LEU A 1 96 ? 0.503 -2.554 15.378 1.00 96.69 96 LEU A O 1
ATOM 731 N N . ARG A 1 97 ? 0.727 -3.909 17.146 1.00 96.25 97 ARG A N 1
ATOM 732 C CA . ARG A 1 97 ? 0.315 -2.881 18.122 1.00 96.25 97 ARG A CA 1
ATOM 733 C C . ARG A 1 97 ? 1.301 -1.716 18.171 1.00 96.25 97 ARG A C 1
ATOM 735 O O . ARG A 1 97 ? 0.872 -0.562 18.157 1.00 96.25 97 ARG A O 1
ATOM 742 N N . GLN A 1 98 ? 2.603 -2.001 18.205 1.00 96.50 98 GLN A N 1
ATOM 743 C CA . GLN A 1 98 ? 3.640 -0.965 18.199 1.00 96.50 98 GLN A CA 1
ATOM 744 C C . GLN A 1 98 ? 3.682 -0.212 16.863 1.00 96.50 98 GLN A C 1
ATOM 746 O O . GLN A 1 98 ? 3.750 1.017 16.860 1.00 96.50 98 GLN A O 1
ATOM 751 N N . PHE A 1 99 ? 3.557 -0.929 15.744 1.00 96.88 99 PHE A N 1
ATOM 752 C CA . PHE A 1 99 ? 3.468 -0.353 14.403 1.00 96.88 99 PHE A CA 1
ATOM 753 C C . PHE A 1 99 ? 2.280 0.610 14.290 1.00 96.88 99 PHE A C 1
ATOM 755 O O . PHE A 1 99 ? 2.427 1.756 13.866 1.00 96.88 99 PHE A O 1
ATOM 762 N N . ARG A 1 100 ? 1.108 0.181 14.775 1.00 96.38 100 ARG A N 1
ATOM 763 C CA . ARG A 1 100 ? -0.123 0.977 14.829 1.00 96.38 100 ARG A CA 1
ATOM 764 C C . ARG A 1 100 ? 0.046 2.243 15.674 1.00 96.38 100 ARG A C 1
ATOM 766 O O . ARG A 1 100 ? -0.349 3.322 15.240 1.00 96.38 100 ARG A O 1
ATOM 773 N N . HIS A 1 101 ? 0.664 2.130 16.850 1.00 95.69 101 HIS A N 1
ATOM 774 C CA . HIS A 1 101 ? 0.982 3.280 17.703 1.00 95.69 101 HIS A CA 1
ATOM 775 C C . HIS A 1 101 ? 1.938 4.264 17.008 1.00 95.69 101 HIS A C 1
ATOM 777 O O . HIS A 1 101 ? 1.717 5.474 17.030 1.00 95.69 101 HIS A O 1
ATOM 783 N N . CYS A 1 102 ? 2.975 3.749 16.342 1.00 97.00 102 CYS A N 1
ATOM 784 C CA . CYS A 1 102 ? 3.932 4.554 15.589 1.00 97.00 102 CYS A CA 1
ATOM 785 C C . CYS A 1 102 ? 3.255 5.327 14.446 1.00 97.00 102 CYS A C 1
ATOM 787 O O . CYS A 1 102 ? 3.467 6.531 14.301 1.00 97.00 102 CYS A O 1
ATOM 789 N N . PHE A 1 103 ? 2.364 4.669 13.700 1.00 97.81 103 PHE A N 1
ATOM 790 C CA . PHE A 1 103 ? 1.572 5.305 12.649 1.00 97.81 103 PHE A CA 1
ATOM 791 C C . PHE A 1 103 ? 0.651 6.404 13.189 1.00 97.81 103 PHE A C 1
ATOM 793 O O . PHE A 1 103 ? 0.605 7.497 12.629 1.00 97.81 103 PHE A O 1
ATOM 800 N N . GLN A 1 104 ? -0.047 6.152 14.300 1.00 96.62 104 GLN A N 1
ATOM 801 C CA . GLN A 1 104 ? -0.904 7.156 14.935 1.00 96.62 104 GLN A CA 1
ATOM 802 C C . GLN A 1 104 ? -0.101 8.382 15.396 1.00 96.62 104 GLN A C 1
ATOM 804 O O . GLN A 1 104 ? -0.524 9.515 15.171 1.00 96.62 104 GLN A O 1
ATOM 809 N N . ALA A 1 105 ? 1.076 8.171 15.992 1.00 95.44 105 ALA A N 1
ATOM 810 C CA . ALA A 1 105 ? 1.979 9.254 16.369 1.00 95.44 105 ALA A CA 1
ATOM 811 C C . ALA A 1 105 ? 2.423 10.074 15.142 1.00 95.44 105 ALA A C 1
ATOM 813 O O . ALA A 1 105 ? 2.371 11.304 15.181 1.00 95.44 105 ALA A O 1
ATOM 814 N N . ALA A 1 106 ? 2.778 9.409 14.037 1.00 96.62 106 ALA A N 1
ATOM 815 C CA . ALA A 1 106 ? 3.156 10.070 12.788 1.00 96.62 106 ALA A CA 1
ATOM 816 C C . ALA A 1 106 ? 2.010 10.914 12.198 1.00 96.62 106 ALA A C 1
ATOM 818 O O . ALA A 1 106 ? 2.238 12.051 11.783 1.00 96.62 106 ALA A O 1
ATOM 819 N N . LEU A 1 107 ? 0.767 10.411 12.216 1.00 95.75 107 LEU A N 1
ATOM 820 C CA . LEU A 1 107 ? -0.414 11.186 11.803 1.00 95.75 107 LEU A CA 1
ATOM 821 C C . LEU A 1 107 ? -0.635 12.432 12.673 1.00 95.75 107 LEU A C 1
ATOM 823 O O . LEU A 1 107 ? -1.068 13.465 12.168 1.00 95.75 107 LEU A O 1
ATOM 827 N N . ASN A 1 108 ? -0.285 12.357 13.957 1.00 94.31 108 ASN A N 1
ATOM 828 C CA . ASN A 1 108 ? -0.346 13.479 14.894 1.00 94.31 108 ASN A C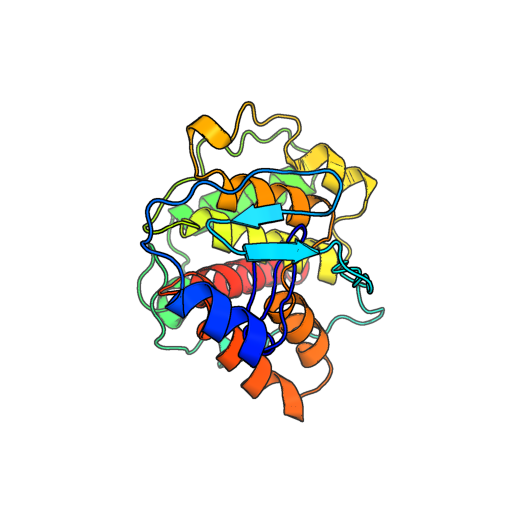A 1
ATOM 829 C C . ASN A 1 108 ? 0.872 14.424 14.801 1.00 94.31 108 ASN A C 1
ATOM 831 O O . ASN A 1 108 ? 1.022 15.320 15.630 1.00 94.31 108 ASN A O 1
ATOM 835 N N . GLY A 1 109 ? 1.747 14.246 13.806 1.00 92.00 109 GLY A N 1
ATOM 836 C CA . GLY A 1 109 ? 2.892 15.122 13.553 1.00 92.00 109 GLY A CA 1
ATOM 837 C C . GLY A 1 109 ? 4.148 14.797 14.364 1.00 92.00 109 GLY A C 1
ATOM 838 O O . GLY A 1 109 ? 5.107 15.573 14.331 1.00 92.00 109 GLY A O 1
ATOM 839 N N . VAL A 1 110 ? 4.183 13.665 15.073 1.00 95.06 110 VAL A N 1
ATOM 840 C CA . VAL A 1 110 ? 5.413 13.190 15.718 1.00 95.06 110 VAL A CA 1
ATOM 841 C C . VAL A 1 110 ? 6.414 12.790 14.636 1.00 95.06 110 VAL A C 1
ATOM 843 O O . VAL A 1 110 ? 6.083 12.091 13.681 1.00 95.06 110 VAL A O 1
ATOM 846 N N . LYS A 1 111 ? 7.661 13.244 14.786 1.00 91.81 111 LYS A N 1
ATOM 847 C CA . LYS A 1 111 ? 8.755 12.865 13.889 1.00 91.81 111 LYS A CA 1
ATOM 848 C C . LYS A 1 111 ? 9.046 11.375 14.042 1.00 91.81 111 LYS A C 1
ATOM 850 O O . LYS A 1 111 ? 9.470 10.934 15.107 1.00 91.81 111 LYS A O 1
ATOM 855 N N . THR A 1 112 ? 8.851 10.625 12.964 1.00 94.62 112 THR A N 1
ATOM 856 C CA . THR A 1 112 ? 8.998 9.169 12.952 1.00 94.62 112 THR A CA 1
ATOM 857 C C . THR A 1 112 ? 10.031 8.745 11.919 1.00 94.62 112 THR A C 1
ATOM 859 O O . THR A 1 112 ? 9.960 9.127 10.749 1.00 94.62 112 THR A O 1
ATOM 862 N N . ASP A 1 113 ? 10.987 7.928 12.356 1.00 95.75 113 ASP A N 1
ATOM 863 C CA . ASP A 1 113 ? 11.907 7.231 11.466 1.00 95.75 113 ASP A CA 1
ATOM 864 C C . ASP A 1 113 ? 11.362 5.835 11.142 1.00 95.75 113 ASP A C 1
ATOM 866 O O . ASP A 1 113 ? 11.368 4.928 11.979 1.00 95.75 113 ASP A O 1
ATOM 870 N N . TRP A 1 114 ? 10.894 5.663 9.908 1.00 97.12 114 TRP A N 1
ATOM 871 C CA . TRP A 1 114 ? 10.278 4.428 9.433 1.00 97.12 114 TRP A CA 1
ATOM 872 C C . TRP A 1 114 ? 11.287 3.317 9.131 1.00 97.12 114 TRP A C 1
ATOM 874 O O . TRP A 1 114 ? 10.882 2.174 8.920 1.00 97.12 114 TRP A O 1
ATOM 884 N N . ARG A 1 115 ? 12.596 3.600 9.139 1.00 96.31 115 ARG A N 1
ATOM 885 C CA . ARG A 1 115 ? 13.622 2.615 8.762 1.00 96.31 115 ARG A CA 1
ATOM 886 C C . ARG A 1 115 ? 13.616 1.351 9.619 1.00 96.31 115 ARG A C 1
ATOM 888 O O . ARG A 1 115 ? 13.890 0.277 9.107 1.00 96.31 115 ARG A O 1
ATOM 895 N N . HIS A 1 116 ? 13.262 1.468 10.897 1.00 93.19 116 HIS A N 1
ATOM 896 C CA . HIS A 1 116 ? 13.201 0.336 11.831 1.00 93.19 116 HIS A CA 1
ATOM 897 C C . HIS A 1 116 ? 11.991 -0.585 11.599 1.00 93.19 116 HIS A C 1
ATOM 899 O O . 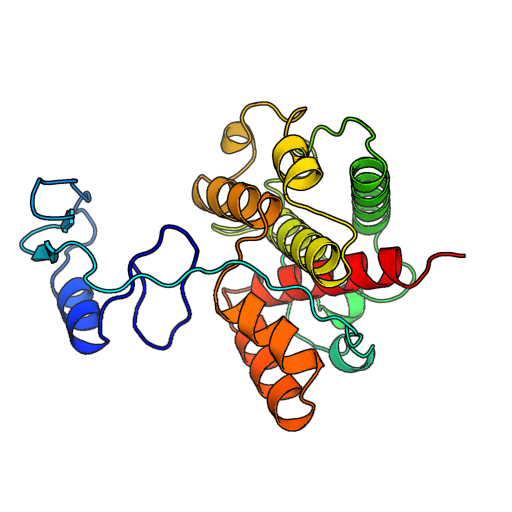HIS A 1 116 ? 11.936 -1.703 12.119 1.00 93.19 116 HIS A O 1
ATOM 905 N N . TRP A 1 117 ? 11.005 -0.106 10.841 1.00 96.00 117 TRP A N 1
ATOM 906 C CA . TRP A 1 117 ? 9.741 -0.791 10.603 1.00 96.00 117 TRP A CA 1
ATOM 907 C C . TRP A 1 117 ? 9.670 -1.441 9.224 1.00 96.00 117 TRP A C 1
ATOM 909 O O . TRP A 1 117 ? 9.034 -2.482 9.090 1.00 96.00 117 TRP A O 1
ATOM 919 N N . LEU A 1 118 ? 10.322 -0.843 8.229 1.00 97.25 118 LEU A N 1
ATOM 920 C CA . LEU A 1 118 ? 10.259 -1.256 6.829 1.00 97.25 118 LEU A CA 1
ATOM 921 C C . LEU A 1 118 ? 11.283 -2.344 6.490 1.00 97.25 118 LEU A C 1
ATOM 923 O O . LEU A 1 118 ? 12.264 -2.535 7.207 1.00 97.25 118 LEU A O 1
ATOM 927 N N . GLY A 1 119 ? 11.048 -3.054 5.387 1.00 96.69 119 GLY A N 1
ATOM 928 C CA . GLY A 1 119 ? 11.933 -4.122 4.913 1.00 96.69 119 GLY A CA 1
ATOM 929 C C . GLY A 1 119 ? 11.686 -5.493 5.530 1.00 96.69 119 GLY A C 1
ATOM 930 O O . GLY A 1 119 ? 12.417 -6.438 5.243 1.00 96.69 119 GLY A O 1
ATOM 931 N N . LYS A 1 120 ? 10.678 -5.615 6.398 1.00 95.94 120 LYS A N 1
ATOM 932 C CA . LYS A 1 120 ? 10.376 -6.852 7.121 1.00 95.94 120 LYS A CA 1
ATOM 933 C C . LYS A 1 120 ? 9.369 -7.701 6.351 1.00 95.94 120 LYS A C 1
ATOM 935 O O . LYS A 1 120 ? 8.283 -7.228 6.015 1.00 95.94 120 LYS A O 1
ATOM 940 N N . GLY A 1 121 ? 9.725 -8.962 6.119 1.00 93.12 121 GLY A N 1
ATOM 941 C CA . GLY A 1 121 ? 8.931 -9.933 5.364 1.00 93.12 121 GLY A CA 1
ATOM 942 C C . GLY A 1 121 ? 9.521 -10.246 3.981 1.00 93.12 121 GLY A C 1
ATOM 943 O O . GLY A 1 121 ? 10.471 -9.596 3.544 1.00 93.12 121 GLY A O 1
ATOM 944 N N . PRO A 1 122 ? 8.999 -11.274 3.296 1.00 89.62 122 PRO A N 1
ATOM 945 C CA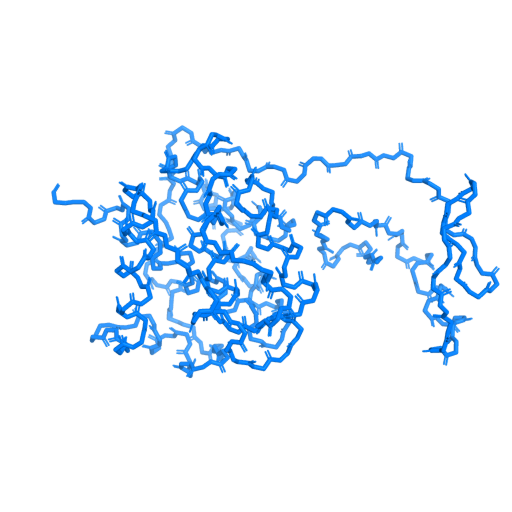 . PRO A 1 122 ? 9.539 -11.732 2.020 1.00 89.62 122 PRO A CA 1
ATOM 946 C C . PRO A 1 122 ? 9.112 -10.848 0.837 1.00 89.62 122 PRO A C 1
ATOM 948 O O . PRO A 1 122 ? 8.107 -10.147 0.887 1.00 89.62 122 PRO A O 1
ATOM 951 N N . GLY A 1 123 ? 9.829 -10.977 -0.283 1.00 91.44 123 GLY A N 1
ATOM 952 C CA . GLY A 1 123 ? 9.399 -10.458 -1.585 1.00 91.44 123 GLY A CA 1
ATOM 953 C C . GLY A 1 123 ? 9.900 -9.056 -1.941 1.00 91.44 123 GLY A C 1
ATOM 954 O O . GLY A 1 123 ? 10.716 -8.452 -1.252 1.00 91.44 123 GLY A O 1
ATOM 955 N N . LEU A 1 124 ? 9.434 -8.557 -3.094 1.00 90.69 124 LEU A N 1
ATOM 956 C CA . LEU A 1 124 ? 9.795 -7.225 -3.600 1.00 90.69 124 LEU A CA 1
ATOM 957 C C . LEU A 1 124 ? 9.097 -6.097 -2.836 1.00 90.69 124 LEU A C 1
ATOM 959 O O . LEU A 1 124 ? 9.609 -4.980 -2.825 1.00 90.69 124 LEU A O 1
ATOM 963 N N . THR A 1 125 ? 7.950 -6.385 -2.226 1.00 92.62 125 THR A N 1
ATOM 964 C CA . THR A 1 125 ? 7.239 -5.501 -1.305 1.00 92.62 125 THR A CA 1
ATOM 965 C C . THR A 1 125 ? 7.090 -6.241 0.026 1.00 92.62 125 THR A C 1
ATOM 967 O O . THR A 1 125 ? 6.222 -7.099 0.152 1.00 92.62 125 THR A O 1
ATOM 970 N N . PRO A 1 126 ? 8.008 -6.027 0.985 1.00 96.94 126 PRO A N 1
ATOM 971 C CA . PRO A 1 126 ? 7.945 -6.699 2.280 1.00 96.94 126 PRO A CA 1
ATOM 972 C C . PRO A 1 126 ? 6.641 -6.397 3.037 1.00 96.94 126 PRO A C 1
ATOM 974 O O . PRO A 1 126 ? 6.068 -5.318 2.900 1.00 96.94 126 PRO A O 1
ATOM 977 N N . SER A 1 127 ? 6.198 -7.336 3.876 1.00 97.19 127 SER A N 1
ATOM 978 C CA . SER A 1 127 ? 4.906 -7.305 4.589 1.00 97.19 127 SER A CA 1
ATOM 979 C C . SER A 1 127 ? 4.610 -5.984 5.312 1.00 97.19 127 SER A C 1
ATOM 981 O O . SER A 1 127 ? 3.518 -5.429 5.176 1.00 97.19 127 SER A O 1
ATOM 983 N N . HIS A 1 128 ? 5.575 -5.416 6.040 1.00 97.50 128 HIS A N 1
ATOM 984 C CA . HIS A 1 128 ? 5.366 -4.130 6.717 1.00 97.50 128 HIS A CA 1
ATOM 985 C C . HIS A 1 128 ? 5.255 -2.934 5.772 1.00 97.50 128 HIS A C 1
ATOM 987 O O . HIS A 1 128 ? 4.602 -1.944 6.106 1.00 97.50 128 HIS A O 1
ATOM 993 N N . ASP A 1 129 ? 5.859 -3.010 4.594 1.00 98.44 129 ASP A N 1
ATOM 994 C CA . ASP A 1 129 ? 5.776 -1.954 3.594 1.00 98.44 129 ASP A CA 1
ATOM 995 C C . ASP A 1 129 ? 4.377 -1.935 2.973 1.00 98.44 129 ASP A C 1
ATOM 997 O O . ASP A 1 129 ? 3.771 -0.871 2.829 1.00 98.44 129 ASP A O 1
ATOM 1001 N N . ASP A 1 130 ? 3.834 -3.118 2.678 1.00 98.50 130 ASP A N 1
ATOM 1002 C CA . ASP A 1 130 ? 2.464 -3.288 2.194 1.00 98.50 130 ASP A CA 1
ATOM 1003 C C . ASP A 1 130 ? 1.440 -2.912 3.273 1.00 98.50 130 ASP A C 1
ATOM 1005 O O . ASP A 1 130 ? 0.492 -2.168 3.001 1.00 98.50 130 ASP A O 1
ATOM 1009 N N . THR A 1 131 ? 1.692 -3.297 4.527 1.00 98.62 131 THR A N 1
ATOM 1010 C CA . THR A 1 131 ? 0.891 -2.865 5.682 1.00 98.62 131 THR A CA 1
ATOM 1011 C C . THR A 1 131 ? 0.887 -1.337 5.804 1.00 98.62 131 THR A C 1
ATOM 1013 O O . THR A 1 131 ? -0.180 -0.728 5.915 1.00 98.62 131 THR A O 1
ATOM 1016 N N . LEU A 1 132 ? 2.047 -0.671 5.712 1.00 98.75 132 LEU A N 1
ATOM 1017 C CA . LEU A 1 132 ? 2.113 0.796 5.751 1.00 98.75 132 LEU A CA 1
ATOM 1018 C C . LEU A 1 132 ? 1.383 1.435 4.567 1.00 98.75 132 LEU A C 1
ATOM 1020 O O . LEU A 1 132 ? 0.688 2.435 4.742 1.00 98.75 132 LEU A O 1
ATOM 1024 N N . SER A 1 133 ? 1.516 0.862 3.370 1.00 98.50 133 SER A N 1
ATOM 1025 C CA . SER A 1 133 ? 0.805 1.309 2.168 1.00 98.50 133 SER A CA 1
ATOM 1026 C C . SER A 1 133 ? -0.717 1.258 2.367 1.00 98.50 133 SER A C 1
ATOM 1028 O O . SER A 1 133 ? -1.413 2.234 2.073 1.00 98.50 133 SER A O 1
ATOM 1030 N N . GLY A 1 134 ? -1.232 0.176 2.962 1.00 98.75 134 GLY A N 1
ATOM 1031 C CA . GLY A 1 134 ? -2.637 0.040 3.351 1.00 98.75 134 GLY A CA 1
ATOM 1032 C C . GLY A 1 134 ? -3.078 1.062 4.405 1.00 98.75 134 GLY A C 1
ATOM 1033 O O . GLY A 1 134 ? -4.134 1.682 4.267 1.00 98.75 134 GLY A O 1
ATOM 1034 N N . MET A 1 135 ? -2.256 1.307 5.429 1.00 98.81 135 MET A N 1
ATOM 1035 C CA . MET A 1 135 ? -2.548 2.318 6.455 1.00 98.81 135 MET A CA 1
ATOM 1036 C C . MET A 1 135 ? -2.566 3.740 5.874 1.00 98.81 135 MET A C 1
ATOM 1038 O O . MET A 1 135 ? -3.452 4.531 6.201 1.00 98.81 135 MET A O 1
ATOM 1042 N N . LEU A 1 136 ? -1.635 4.065 4.969 1.00 98.81 136 LEU A N 1
ATOM 1043 C CA . LEU A 1 136 ? -1.617 5.331 4.228 1.00 98.81 136 LEU A CA 1
ATOM 1044 C C . LEU A 1 136 ? -2.858 5.478 3.341 1.00 98.81 136 LEU A C 1
ATOM 1046 O O . LEU A 1 136 ? -3.441 6.561 3.290 1.00 98.81 136 LEU A O 1
ATOM 1050 N N . LEU A 1 137 ? -3.295 4.398 2.684 1.00 98.81 137 LEU A N 1
ATOM 1051 C CA . LEU A 1 137 ? -4.534 4.379 1.905 1.00 98.81 137 LEU A CA 1
ATOM 1052 C C . LEU A 1 137 ? -5.744 4.708 2.782 1.00 98.81 137 LEU A C 1
ATOM 1054 O O . LEU A 1 137 ? -6.542 5.566 2.405 1.00 98.81 137 LEU A O 1
ATOM 1058 N N . ALA A 1 138 ? -5.855 4.092 3.963 1.00 98.62 138 ALA A N 1
ATOM 1059 C CA . ALA A 1 138 ? -6.908 4.404 4.927 1.00 98.62 138 ALA A CA 1
ATOM 1060 C C . ALA A 1 138 ? -6.833 5.866 5.397 1.00 98.62 138 ALA A C 1
ATOM 1062 O O . ALA A 1 138 ? -7.846 6.563 5.403 1.00 98.62 138 ALA A O 1
ATOM 1063 N N . ALA A 1 139 ? -5.640 6.368 5.727 1.00 98.44 139 ALA A N 1
ATOM 1064 C CA . ALA A 1 139 ? -5.463 7.745 6.180 1.00 98.44 139 ALA A CA 1
ATOM 1065 C C . ALA A 1 139 ? -5.873 8.778 5.123 1.00 98.44 139 ALA A C 1
ATOM 1067 O O . ALA A 1 139 ? -6.525 9.764 5.460 1.00 98.44 139 ALA A O 1
ATOM 1068 N N . TRP A 1 140 ? -5.571 8.541 3.847 1.00 98.50 140 TRP A N 1
ATOM 1069 C CA . TRP A 1 140 ? -6.092 9.376 2.766 1.00 98.50 140 TRP A CA 1
ATOM 1070 C C . TRP A 1 140 ? -7.603 9.209 2.571 1.00 98.50 140 TRP A C 1
ATOM 1072 O O . TRP A 1 140 ? -8.310 10.202 2.427 1.00 98.50 140 TRP A O 1
ATOM 1082 N N . TYR A 1 141 ? -8.110 7.974 2.581 1.00 98.06 141 TYR A N 1
ATOM 1083 C CA . TYR A 1 141 ? -9.529 7.671 2.371 1.00 98.06 141 TYR A CA 1
ATOM 1084 C C . TYR A 1 141 ? -10.440 8.323 3.424 1.00 98.06 141 TYR A C 1
ATOM 1086 O O . TYR A 1 141 ? -11.501 8.834 3.077 1.00 98.06 141 TYR A O 1
ATOM 1094 N N . TYR A 1 142 ? -9.998 8.369 4.684 1.00 97.12 142 TYR A N 1
ATOM 1095 C CA . TYR A 1 142 ? -10.705 9.017 5.796 1.00 97.12 142 TYR A CA 1
ATOM 1096 C C . TYR A 1 142 ? -10.309 10.489 6.019 1.00 97.12 142 TYR A C 1
ATOM 1098 O O . TYR A 1 142 ? -10.737 11.091 7.001 1.00 97.12 142 TYR A O 1
ATOM 1106 N N . GLY A 1 143 ? -9.489 11.084 5.144 1.00 96.00 143 GLY A N 1
ATOM 1107 C CA . GLY A 1 143 ? -9.102 12.499 5.232 1.00 96.00 143 GLY A CA 1
ATOM 1108 C C . GLY A 1 143 ? -8.168 12.855 6.399 1.00 96.00 143 GLY A C 1
ATOM 1109 O O . GLY A 1 143 ? -8.057 14.024 6.756 1.00 96.00 143 GLY A O 1
ATOM 1110 N N . ALA A 1 144 ? -7.492 11.872 6.998 1.00 96.50 144 ALA A N 1
ATOM 1111 C CA . ALA A 1 144 ? -6.480 12.085 8.035 1.00 96.50 144 ALA A CA 1
ATOM 1112 C C . ALA A 1 144 ? -5.117 12.520 7.467 1.00 96.50 144 ALA A C 1
ATOM 1114 O O . ALA A 1 144 ? -4.305 13.103 8.183 1.00 96.50 144 ALA A O 1
ATOM 1115 N N . LEU A 1 145 ? -4.866 12.251 6.183 1.00 96.56 145 LEU A N 1
ATOM 1116 C CA . LEU A 1 145 ? -3.744 12.808 5.431 1.00 96.56 145 LEU A CA 1
ATOM 1117 C C . LEU A 1 145 ? -4.232 13.720 4.311 1.00 96.56 145 LEU A C 1
ATOM 1119 O O . LEU A 1 145 ? -5.263 13.482 3.682 1.00 96.56 145 LEU A O 1
ATOM 1123 N N . ASP A 1 146 ? -3.423 14.737 4.034 1.00 95.31 146 ASP A N 1
ATOM 1124 C CA . ASP A 1 146 ? -3.580 15.634 2.903 1.00 95.31 146 ASP A CA 1
ATOM 1125 C C . ASP A 1 146 ? -2.247 15.798 2.157 1.00 95.31 146 ASP A C 1
ATOM 1127 O O . ASP A 1 146 ? -1.220 15.194 2.481 1.00 95.31 146 ASP A O 1
ATOM 1131 N N . ALA A 1 147 ? -2.241 16.641 1.122 1.00 93.06 147 ALA A N 1
ATOM 1132 C CA . ALA A 1 147 ? -1.048 16.846 0.308 1.00 93.06 147 ALA A CA 1
ATOM 1133 C C . ALA A 1 147 ? 0.129 17.444 1.100 1.00 93.06 147 ALA A C 1
ATOM 1135 O O . ALA A 1 147 ? 1.282 17.233 0.722 1.00 93.06 147 ALA A O 1
ATOM 1136 N N . ARG A 1 148 ? -0.129 18.218 2.159 1.00 93.81 148 ARG A N 1
ATOM 1137 C CA . ARG A 1 148 ? 0.903 18.846 2.987 1.00 93.81 148 ARG A CA 1
ATOM 1138 C C . ARG A 1 148 ? 1.489 17.840 3.970 1.00 93.81 148 ARG A C 1
ATOM 1140 O O . ARG A 1 148 ? 2.711 17.691 3.976 1.00 93.81 148 ARG A O 1
ATOM 1147 N N . SER A 1 149 ? 0.658 17.168 4.765 1.00 94.31 149 SER A N 1
ATOM 1148 C CA . SER A 1 149 ? 1.116 16.178 5.749 1.00 94.31 149 SER A CA 1
ATOM 1149 C C . SER A 1 149 ? 1.736 14.960 5.066 1.00 94.31 149 SER A C 1
ATOM 1151 O O . SER A 1 149 ? 2.818 14.522 5.451 1.00 94.31 149 SER A O 1
ATOM 1153 N N . GLY A 1 150 ? 1.149 14.507 3.958 1.00 94.56 150 GLY A N 1
ATOM 1154 C CA . GLY A 1 150 ? 1.666 13.410 3.146 1.00 94.56 150 GLY A CA 1
ATOM 1155 C C . GLY A 1 150 ? 3.084 13.640 2.611 1.00 94.56 150 GLY A C 1
ATOM 1156 O O . GLY A 1 150 ? 3.935 12.756 2.691 1.00 94.56 150 GLY A O 1
ATOM 1157 N N . ARG A 1 151 ? 3.403 14.860 2.146 1.00 93.44 151 ARG A N 1
ATOM 1158 C CA . ARG A 1 151 ? 4.771 15.212 1.704 1.00 93.44 151 ARG A CA 1
ATOM 1159 C C . ARG A 1 151 ? 5.813 15.132 2.822 1.00 93.44 151 ARG A C 1
ATOM 1161 O O . ARG A 1 151 ? 6.986 14.939 2.525 1.00 93.44 151 ARG A O 1
ATOM 1168 N N . GLN A 1 152 ? 5.398 15.311 4.073 1.00 94.50 152 GLN A N 1
ATOM 1169 C CA . GLN A 1 152 ? 6.285 15.310 5.237 1.00 94.50 152 GLN A CA 1
ATOM 1170 C C . GLN A 1 152 ? 6.352 13.948 5.938 1.00 94.50 152 GLN A C 1
ATOM 1172 O O . GLN A 1 152 ? 7.186 13.767 6.820 1.00 94.50 152 GLN A O 1
ATOM 1177 N N . PHE A 1 153 ? 5.526 12.977 5.535 1.00 96.88 153 PHE A N 1
ATOM 1178 C CA . PHE A 1 153 ? 5.355 11.708 6.247 1.00 96.88 153 PHE A CA 1
ATOM 1179 C C . PHE A 1 153 ? 6.666 10.927 6.454 1.00 96.88 153 PHE A C 1
ATOM 1181 O O . PHE A 1 153 ? 6.892 10.353 7.514 1.00 96.88 153 PHE A O 1
ATOM 1188 N N . PHE A 1 154 ? 7.559 10.955 5.460 1.00 96.69 154 PHE A N 1
ATOM 1189 C CA . PHE A 1 154 ? 8.877 10.313 5.516 1.00 96.69 154 PHE A CA 1
ATOM 1190 C C . PHE A 1 154 ? 10.034 11.301 5.746 1.00 96.69 154 PHE A C 1
ATOM 1192 O O . PHE A 1 154 ? 11.186 10.929 5.557 1.00 96.69 154 PHE A O 1
ATOM 1199 N N . ALA A 1 155 ? 9.774 12.553 6.141 1.00 94.19 155 ALA A N 1
ATOM 1200 C CA . ALA A 1 155 ? 10.810 13.592 6.231 1.00 94.19 155 ALA A CA 1
ATOM 1201 C C . ALA A 1 155 ? 11.917 13.289 7.257 1.00 94.19 155 ALA A C 1
ATOM 1203 O O . ALA A 1 155 ? 13.026 13.799 7.128 1.00 94.19 155 ALA A O 1
ATOM 1204 N N . CYS A 1 156 ? 11.622 12.470 8.271 1.00 94.31 156 CYS A N 1
ATOM 1205 C CA . CYS A 1 156 ? 12.584 12.037 9.290 1.00 94.31 156 CYS A CA 1
ATOM 1206 C C . CYS A 1 156 ? 13.133 10.628 9.050 1.00 94.31 156 CYS A C 1
ATOM 1208 O O . CYS A 1 156 ? 13.848 10.096 9.892 1.00 94.31 156 CYS A O 1
ATOM 1210 N N . SER A 1 157 ? 12.776 10.012 7.925 1.00 94.38 157 SER A N 1
ATOM 1211 C CA . SER A 1 157 ? 13.380 8.762 7.487 1.00 94.38 157 SER A CA 1
ATOM 1212 C C . SER A 1 157 ? 14.495 9.105 6.509 1.00 94.38 157 SER A C 1
ATOM 1214 O O . SER A 1 157 ? 14.241 9.775 5.508 1.00 94.38 157 SER A O 1
ATOM 1216 N N . ASP A 1 158 ? 15.718 8.652 6.791 1.00 90.25 158 ASP A N 1
ATOM 1217 C CA . ASP A 1 158 ? 16.844 8.818 5.865 1.00 90.25 158 ASP A CA 1
ATOM 1218 C C . ASP A 1 158 ? 16.613 7.972 4.589 1.00 90.25 158 ASP A C 1
ATOM 1220 O O . ASP A 1 158 ? 15.489 7.729 4.138 1.00 90.25 158 ASP A O 1
ATOM 1224 N N . ASN A 1 159 ? 17.678 7.480 3.956 1.00 93.25 159 ASN A N 1
ATOM 1225 C CA . ASN A 1 159 ? 17.537 6.676 2.752 1.00 93.25 159 ASN A CA 1
ATOM 1226 C C . ASN A 1 159 ? 16.819 5.336 3.026 1.00 93.25 159 ASN A C 1
ATOM 1228 O O . ASN A 1 159 ? 17.443 4.356 3.426 1.00 93.25 159 ASN A O 1
ATOM 1232 N N . LEU A 1 160 ? 15.514 5.279 2.732 1.00 95.94 160 LEU A N 1
ATOM 1233 C CA . LEU A 1 160 ? 14.694 4.066 2.837 1.00 95.94 160 LEU A CA 1
ATOM 1234 C C . LEU A 1 160 ? 15.207 2.902 1.970 1.00 95.94 160 LEU A C 1
ATOM 1236 O O . LEU A 1 160 ? 14.925 1.750 2.283 1.00 95.94 160 LEU A O 1
ATOM 1240 N N . GLN A 1 161 ? 15.993 3.168 0.919 1.00 95.62 161 GLN A N 1
ATOM 1241 C CA . GLN A 1 161 ? 16.592 2.105 0.098 1.00 95.62 161 GLN A CA 1
ATOM 1242 C C . GLN A 1 161 ? 17.624 1.267 0.868 1.00 95.62 161 GLN A C 1
ATOM 1244 O O . GLN A 1 161 ? 18.021 0.213 0.388 1.00 95.62 161 GLN A O 1
ATOM 1249 N N . LEU A 1 162 ? 18.071 1.728 2.043 1.00 95.88 162 LEU A N 1
ATOM 1250 C CA . LEU A 1 162 ? 18.964 0.962 2.915 1.00 95.88 162 LEU A CA 1
ATOM 1251 C C . LEU A 1 162 ? 18.243 -0.158 3.669 1.00 95.88 162 LEU A C 1
ATOM 1253 O O . LEU A 1 162 ? 18.902 -1.071 4.153 1.00 95.88 162 LEU A O 1
ATOM 1257 N N . VAL A 1 163 ? 16.917 -0.074 3.796 1.00 96.81 163 VAL A N 1
ATOM 1258 C CA . VAL A 1 163 ? 16.130 -1.025 4.592 1.00 96.81 163 VAL A CA 1
ATOM 1259 C C . VAL A 1 163 ? 15.114 -1.798 3.766 1.00 96.81 163 VAL A C 1
ATOM 1261 O O . VAL A 1 163 ? 14.711 -2.871 4.181 1.00 96.81 163 VAL A O 1
ATOM 1264 N N . THR A 1 164 ? 14.714 -1.303 2.593 1.00 97.44 164 THR A N 1
ATOM 1265 C CA . THR A 1 164 ? 13.771 -2.002 1.714 1.00 97.44 164 THR A CA 1
ATOM 1266 C C . THR A 1 164 ? 14.120 -1.838 0.234 1.00 97.44 164 THR A C 1
ATOM 1268 O O . THR A 1 164 ? 15.062 -1.142 -0.143 1.00 97.44 164 THR A O 1
ATOM 1271 N N . THR A 1 165 ? 13.365 -2.502 -0.636 1.00 96.56 165 THR A N 1
ATOM 1272 C CA . THR A 1 165 ? 13.603 -2.533 -2.076 1.00 96.56 165 THR A CA 1
ATOM 1273 C C . THR A 1 165 ? 13.270 -1.198 -2.745 1.00 96.56 165 THR A C 1
ATOM 1275 O O . THR A 1 165 ? 12.413 -0.430 -2.300 1.00 96.56 165 THR A O 1
ATOM 1278 N N . ALA A 1 166 ? 13.880 -0.944 -3.906 1.00 94.50 166 ALA A N 1
ATOM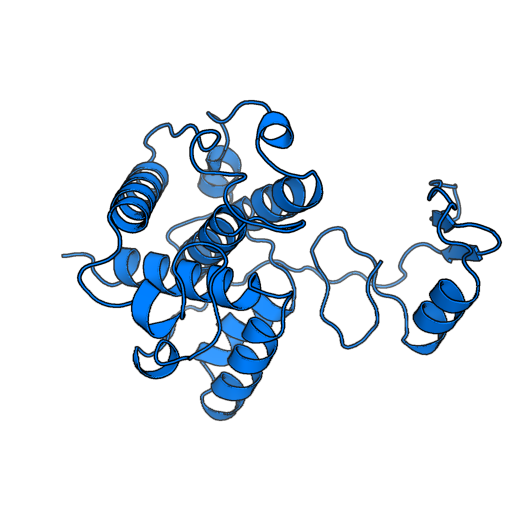 1279 C CA . ALA A 1 166 ? 13.548 0.224 -4.722 1.00 94.50 166 ALA A CA 1
ATOM 1280 C C . ALA A 1 166 ? 12.060 0.271 -5.136 1.00 94.50 166 ALA A C 1
ATOM 1282 O O . ALA A 1 166 ? 11.501 1.361 -5.282 1.00 94.50 166 ALA A O 1
ATOM 1283 N N . VAL A 1 167 ? 11.414 -0.894 -5.294 1.00 92.94 167 VAL A N 1
ATOM 1284 C CA . VAL A 1 167 ? 9.985 -1.003 -5.628 1.00 92.94 167 VAL A CA 1
ATOM 1285 C C . VAL A 1 167 ? 9.131 -0.511 -4.459 1.00 92.94 167 VAL A C 1
ATOM 1287 O O . VAL A 1 167 ? 8.305 0.383 -4.650 1.00 92.94 167 VAL A O 1
ATOM 1290 N N . SER A 1 168 ? 9.388 -1.009 -3.246 1.00 96.19 168 SER A N 1
ATOM 1291 C CA . SER A 1 168 ? 8.708 -0.558 -2.027 1.00 96.19 168 SER A CA 1
ATOM 1292 C C . SER A 1 168 ? 8.910 0.927 -1.759 1.00 96.19 168 SER A C 1
ATOM 1294 O O . SER A 1 168 ? 7.941 1.645 -1.523 1.00 96.19 168 SER A O 1
ATOM 1296 N N . VAL A 1 169 ? 10.148 1.430 -1.865 1.00 97.38 169 VAL A N 1
ATOM 1297 C CA . VAL A 1 169 ? 10.427 2.865 -1.680 1.00 97.38 169 VAL A CA 1
ATOM 1298 C C . VAL A 1 169 ? 9.589 3.712 -2.635 1.00 97.38 169 VAL A C 1
ATOM 1300 O O . VAL A 1 169 ? 9.054 4.748 -2.232 1.00 97.38 169 VAL A O 1
ATOM 1303 N N . SER A 1 170 ? 9.454 3.284 -3.893 1.00 95.62 170 SER A N 1
ATOM 1304 C CA . SER A 1 170 ? 8.626 3.989 -4.867 1.00 95.62 170 SER A CA 1
ATOM 1305 C C . SER A 1 170 ? 7.152 3.979 -4.457 1.00 95.62 170 SER A C 1
ATOM 1307 O O . SER A 1 170 ? 6.548 5.052 -4.412 1.00 95.62 170 SER A O 1
ATOM 1309 N N . TYR A 1 171 ? 6.584 2.818 -4.114 1.00 96.62 171 TYR A N 1
ATOM 1310 C CA . TYR A 1 171 ? 5.180 2.724 -3.709 1.00 96.62 171 TYR A CA 1
ATOM 1311 C C . TYR A 1 171 ? 4.872 3.499 -2.431 1.00 96.62 171 TYR A C 1
ATOM 1313 O O . TYR A 1 171 ? 3.900 4.247 -2.418 1.00 96.62 171 TYR A O 1
ATOM 1321 N N . LEU A 1 172 ? 5.719 3.421 -1.406 1.00 98.12 172 LEU A N 1
ATOM 1322 C CA . LEU A 1 172 ? 5.544 4.164 -0.158 1.00 98.12 172 LEU A CA 1
ATOM 1323 C C . LEU A 1 172 ? 5.575 5.680 -0.388 1.00 98.12 172 LEU A C 1
ATOM 1325 O O . LEU A 1 172 ? 4.705 6.403 0.097 1.00 98.12 172 LEU A O 1
ATOM 1329 N N . ARG A 1 173 ? 6.528 6.182 -1.186 1.00 97.31 173 ARG A N 1
ATOM 1330 C CA . ARG A 1 173 ? 6.603 7.615 -1.528 1.00 97.31 173 ARG A CA 1
ATOM 1331 C C . ARG A 1 173 ? 5.387 8.094 -2.319 1.00 97.31 173 ARG A C 1
ATOM 1333 O O . ARG A 1 173 ? 4.971 9.240 -2.141 1.00 97.31 173 ARG A O 1
ATOM 1340 N N . TYR A 1 174 ? 4.834 7.247 -3.186 1.00 97.81 174 TYR A N 1
ATOM 1341 C CA . TYR A 1 174 ? 3.591 7.534 -3.899 1.00 97.81 174 TYR A CA 1
ATOM 1342 C C . TYR A 1 174 ? 2.380 7.509 -2.959 1.00 97.81 174 TYR A C 1
ATOM 1344 O O . TYR A 1 174 ? 1.611 8.471 -2.962 1.00 97.81 174 TYR A O 1
ATOM 1352 N N . ALA A 1 175 ? 2.264 6.492 -2.105 1.00 98.44 175 ALA A N 1
ATOM 1353 C CA . ALA A 1 175 ? 1.193 6.342 -1.122 1.00 98.44 175 ALA A CA 1
ATOM 1354 C C . ALA A 1 175 ? 1.139 7.534 -0.155 1.00 98.44 175 ALA A C 1
ATOM 1356 O O . ALA A 1 175 ? 0.073 8.106 0.068 1.00 98.44 175 ALA A O 1
ATOM 1357 N N . ALA A 1 176 ? 2.295 7.998 0.332 1.00 97.81 176 ALA A N 1
ATOM 1358 C CA . ALA A 1 176 ? 2.386 9.197 1.166 1.00 97.81 176 ALA A CA 1
ATOM 1359 C C . ALA A 1 176 ? 1.832 10.445 0.458 1.00 97.81 176 ALA A C 1
ATOM 1361 O O . ALA A 1 176 ? 1.227 11.301 1.091 1.00 97.81 176 ALA A O 1
ATOM 1362 N N . GLN A 1 177 ? 1.956 10.529 -0.867 1.00 97.50 177 GLN A N 1
ATOM 1363 C CA . GLN A 1 177 ? 1.427 11.629 -1.682 1.00 97.50 177 GLN A CA 1
ATOM 1364 C C . GLN A 1 177 ? -0.009 11.398 -2.188 1.00 97.50 177 GLN A C 1
ATOM 1366 O O . GLN A 1 177 ? -0.522 12.211 -2.962 1.00 97.50 177 GLN A O 1
ATOM 1371 N N . GLY A 1 178 ? -0.661 10.313 -1.768 1.00 97.94 178 GLY A N 1
ATOM 1372 C CA . GLY A 1 178 ? -2.031 9.982 -2.151 1.00 97.94 178 GLY A CA 1
ATOM 1373 C C . GLY A 1 178 ? -2.144 9.261 -3.493 1.00 97.94 178 GLY A C 1
ATOM 1374 O O . GLY A 1 178 ? -3.222 9.253 -4.086 1.00 97.94 178 GLY A O 1
ATOM 1375 N N . TYR A 1 179 ? -1.054 8.681 -3.999 1.00 98.12 179 TYR A N 1
ATOM 1376 C CA . TYR A 1 179 ? -1.047 7.884 -5.222 1.00 98.12 179 TYR A CA 1
ATOM 1377 C C . TYR A 1 179 ? -0.948 6.396 -4.902 1.00 98.12 179 TYR A C 1
ATOM 1379 O O . TYR A 1 179 ? -0.015 5.967 -4.230 1.00 98.12 179 TYR A O 1
ATOM 1387 N N . PHE A 1 180 ? -1.865 5.598 -5.440 1.00 97.50 180 PHE A N 1
ATOM 1388 C CA . PHE A 1 180 ? -1.954 4.169 -5.134 1.00 97.50 180 PHE A CA 1
ATOM 1389 C C . PHE A 1 180 ? -2.111 3.343 -6.403 1.00 97.50 180 PHE A C 1
ATOM 1391 O O . PHE A 1 180 ? -2.610 3.826 -7.417 1.00 97.50 180 PHE A O 1
ATOM 1398 N N . ALA A 1 181 ? -1.689 2.081 -6.370 1.00 94.38 181 ALA A N 1
ATOM 1399 C CA . ALA A 1 181 ? -1.922 1.187 -7.496 1.00 94.38 181 ALA A CA 1
ATOM 1400 C C . ALA A 1 181 ? -3.429 1.036 -7.770 1.00 94.38 181 ALA A C 1
ATOM 1402 O O . ALA A 1 181 ? -4.256 1.067 -6.860 1.00 94.38 181 ALA A O 1
ATOM 1403 N N . SER A 1 182 ? -3.791 0.856 -9.039 1.00 94.56 182 SER A N 1
ATOM 1404 C CA . SER A 1 182 ? -5.198 0.773 -9.459 1.00 94.56 182 SER A CA 1
ATOM 1405 C C . SER A 1 182 ? -6.050 -0.256 -8.698 1.00 94.56 182 SER A C 1
ATOM 1407 O O . SER A 1 182 ? -7.197 0.082 -8.418 1.00 94.56 182 SER A O 1
ATOM 1409 N N . PRO A 1 183 ? -5.558 -1.447 -8.291 1.00 94.31 183 PRO A N 1
ATOM 1410 C CA . PRO A 1 183 ? -6.358 -2.360 -7.473 1.00 94.31 183 PRO A CA 1
ATOM 1411 C C . PRO A 1 183 ? -6.741 -1.773 -6.106 1.00 94.31 183 PRO A C 1
ATOM 1413 O O . PRO A 1 183 ? -7.876 -1.947 -5.677 1.00 94.31 183 PRO A O 1
ATOM 1416 N N . LEU A 1 184 ? -5.845 -1.015 -5.460 1.00 97.38 184 LEU A N 1
ATOM 1417 C CA . LEU A 1 184 ? -6.113 -0.347 -4.178 1.00 97.38 184 LEU A CA 1
ATOM 1418 C C . LEU A 1 184 ? -7.171 0.754 -4.349 1.00 97.38 184 LEU A C 1
ATOM 1420 O O . LEU A 1 184 ? -8.077 0.878 -3.529 1.00 97.38 184 LEU A O 1
ATOM 1424 N N . LEU A 1 185 ? -7.094 1.521 -5.443 1.00 96.81 185 LEU A N 1
ATOM 1425 C CA . LEU A 1 185 ? -8.104 2.534 -5.774 1.00 96.81 185 LEU A CA 1
ATOM 1426 C C . LEU A 1 185 ? -9.467 1.901 -6.089 1.00 96.81 185 LEU A C 1
ATOM 1428 O O . LEU A 1 185 ? -10.499 2.394 -5.640 1.00 96.81 185 LEU A O 1
ATOM 1432 N N . HIS A 1 186 ? -9.487 0.794 -6.838 1.00 95.19 186 HIS A N 1
ATOM 1433 C CA . HIS A 1 186 ? -10.714 0.040 -7.099 1.00 95.19 186 HIS A CA 1
ATOM 1434 C C . HIS A 1 186 ? -11.324 -0.512 -5.810 1.00 95.19 186 HIS A C 1
ATOM 1436 O O . HIS A 1 186 ? -12.539 -0.429 -5.648 1.00 95.19 186 HIS A O 1
ATOM 1442 N N . PHE A 1 187 ? -10.494 -1.026 -4.900 1.00 97.38 187 PHE A N 1
ATOM 1443 C CA . PHE A 1 187 ? -10.911 -1.491 -3.583 1.00 97.38 187 PHE A CA 1
ATOM 1444 C C . PHE A 1 187 ? -11.635 -0.392 -2.793 1.00 97.38 187 PHE A C 1
ATOM 1446 O O . PHE A 1 187 ? -12.803 -0.576 -2.454 1.00 97.38 187 PHE A O 1
ATOM 1453 N N . VAL A 1 188 ? -11.017 0.777 -2.581 1.00 97.19 188 VAL A N 1
ATOM 1454 C CA . VAL A 1 188 ? -11.660 1.849 -1.793 1.00 97.19 188 VAL A CA 1
ATOM 1455 C C . VAL A 1 188 ? -12.896 2.435 -2.476 1.00 97.19 188 VAL A C 1
ATOM 1457 O O . VAL A 1 188 ? -13.869 2.759 -1.802 1.00 97.19 188 VAL A O 1
ATOM 1460 N N . HIS A 1 189 ? -12.927 2.510 -3.812 1.00 95.31 189 HIS A N 1
ATOM 1461 C CA . HIS A 1 189 ? -14.140 2.904 -4.540 1.00 95.31 189 HIS A CA 1
ATOM 1462 C C . HIS A 1 189 ? -15.270 1.873 -4.398 1.00 95.31 189 HIS A C 1
ATOM 1464 O O . HIS A 1 189 ? -16.447 2.237 -4.389 1.00 95.31 189 HIS A O 1
ATOM 1470 N N . ALA A 1 190 ? -14.935 0.585 -4.298 1.00 96.25 190 ALA A N 1
ATOM 1471 C CA . ALA A 1 190 ? -15.911 -0.487 -4.165 1.00 96.25 190 ALA A CA 1
ATOM 1472 C C . ALA A 1 190 ? -16.528 -0.576 -2.761 1.00 96.25 190 ALA A C 1
ATOM 1474 O O . ALA A 1 190 ? -17.588 -1.186 -2.629 1.00 96.25 190 ALA A O 1
ATOM 1475 N N . LEU A 1 191 ? -15.935 0.043 -1.733 1.00 95.69 191 LEU A N 1
ATOM 1476 C CA . LEU A 1 191 ? -16.521 0.090 -0.384 1.00 95.69 191 LEU A CA 1
ATOM 1477 C C . LEU A 1 191 ? -17.890 0.787 -0.372 1.00 95.69 191 LEU A C 1
ATOM 1479 O O . LEU A 1 191 ? -18.789 0.366 0.348 1.00 95.69 191 LEU A O 1
ATOM 1483 N N . SER A 1 192 ? -18.100 1.776 -1.244 1.00 92.06 192 SER A N 1
ATOM 1484 C CA . SER A 1 192 ? -19.400 2.444 -1.419 1.00 92.06 192 SER A CA 1
ATOM 1485 C C . SER A 1 192 ? -20.361 1.703 -2.359 1.00 92.06 192 SER A C 1
ATOM 1487 O O . SER A 1 192 ? -21.426 2.217 -2.696 1.00 92.06 192 SER A O 1
ATOM 1489 N N . CYS A 1 193 ? -19.994 0.515 -2.847 1.00 92.69 193 CYS A N 1
ATOM 1490 C CA . CYS A 1 193 ? -20.748 -0.248 -3.840 1.00 92.69 193 CYS A CA 1
ATOM 1491 C C . CYS A 1 193 ? -20.780 -1.743 -3.469 1.00 92.69 193 CYS A C 1
ATOM 1493 O O . CYS A 1 193 ? -19.998 -2.510 -4.035 1.00 92.69 193 CYS A O 1
ATOM 1495 N N . PRO A 1 194 ? -21.729 -2.196 -2.621 1.00 88.00 194 PRO A N 1
ATOM 1496 C CA . PRO A 1 194 ? -21.760 -3.566 -2.089 1.00 88.00 194 PRO A CA 1
ATOM 1497 C C . PRO A 1 194 ? -21.631 -4.677 -3.144 1.00 88.00 194 PRO A C 1
ATOM 1499 O O . PRO A 1 194 ? -20.930 -5.663 -2.941 1.00 88.00 194 PRO A O 1
ATOM 1502 N N . LYS A 1 195 ? -22.238 -4.491 -4.327 1.00 91.00 195 LYS A N 1
ATOM 1503 C CA . LYS A 1 195 ? -22.175 -5.451 -5.448 1.00 91.00 195 LYS A CA 1
ATOM 1504 C C . LYS A 1 195 ? -20.767 -5.644 -6.033 1.00 91.00 195 LYS A C 1
ATOM 1506 O O . LYS A 1 195 ? -20.540 -6.612 -6.749 1.00 91.00 195 LYS A O 1
ATOM 1511 N N . ARG A 1 196 ? -19.848 -4.701 -5.802 1.00 93.44 196 ARG A N 1
ATOM 1512 C CA . ARG A 1 196 ? -18.469 -4.709 -6.323 1.00 93.44 196 ARG A CA 1
ATOM 1513 C C . ARG A 1 196 ? -17.428 -4.997 -5.243 1.00 93.44 196 ARG A C 1
ATOM 1515 O O . ARG A 1 196 ? -16.304 -5.340 -5.595 1.00 93.44 196 ARG A O 1
ATOM 1522 N N . THR A 1 197 ? -17.787 -4.866 -3.965 1.00 94.38 197 THR A N 1
ATOM 1523 C CA . THR A 1 197 ? -16.860 -4.985 -2.831 1.00 94.38 197 THR A CA 1
ATOM 1524 C C . THR A 1 197 ? -16.154 -6.338 -2.807 1.00 94.38 197 THR A C 1
ATOM 1526 O O . THR A 1 197 ? -14.931 -6.364 -2.747 1.00 94.38 197 THR A O 1
ATOM 1529 N N . ALA A 1 198 ? -16.901 -7.439 -2.957 1.00 94.94 198 ALA A N 1
ATOM 1530 C CA . ALA A 1 198 ? -16.343 -8.794 -2.968 1.00 94.94 198 ALA A CA 1
ATOM 1531 C C . ALA A 1 198 ? -15.253 -8.958 -4.040 1.00 94.94 198 ALA A C 1
ATOM 1533 O O . ALA A 1 198 ? -14.104 -9.245 -3.729 1.00 94.94 198 ALA A O 1
ATOM 1534 N N . VAL A 1 199 ? -15.594 -8.643 -5.295 1.00 94.69 199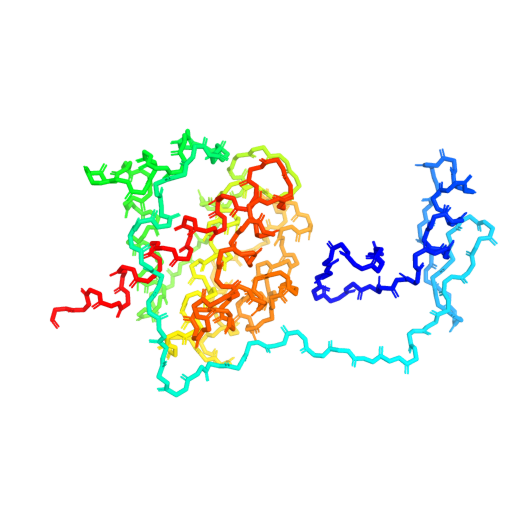 VAL A N 1
ATOM 1535 C CA . VAL A 1 199 ? -14.679 -8.753 -6.443 1.00 94.69 199 VAL A CA 1
ATOM 1536 C C . VAL A 1 199 ? -13.441 -7.874 -6.269 1.00 94.69 199 VAL A C 1
ATOM 1538 O O . VAL A 1 199 ? -12.342 -8.267 -6.659 1.00 94.69 199 VAL A O 1
ATOM 1541 N N . ALA A 1 200 ? -13.599 -6.676 -5.703 1.00 95.62 200 ALA A N 1
ATOM 1542 C CA . ALA A 1 200 ? -12.482 -5.768 -5.483 1.00 95.62 200 ALA A CA 1
ATOM 1543 C C . ALA A 1 200 ? -11.538 -6.262 -4.376 1.00 95.62 200 ALA A C 1
ATOM 1545 O O . ALA A 1 200 ? -10.326 -6.133 -4.527 1.00 95.62 200 ALA A O 1
ATOM 1546 N N . ILE A 1 201 ? -12.078 -6.857 -3.308 1.00 96.25 201 ILE A N 1
ATOM 1547 C CA . ILE A 1 201 ? -11.290 -7.482 -2.239 1.00 96.25 201 ILE A CA 1
ATOM 1548 C C . ILE A 1 201 ? -10.571 -8.724 -2.764 1.00 96.25 201 ILE A C 1
ATOM 1550 O O . ILE A 1 201 ? -9.367 -8.831 -2.574 1.00 96.25 201 ILE A O 1
ATOM 1554 N N . ASP A 1 202 ? -11.251 -9.603 -3.503 1.00 95.31 202 ASP A N 1
ATOM 1555 C CA . ASP A 1 202 ? -10.612 -10.781 -4.106 1.00 95.31 202 ASP A CA 1
ATOM 1556 C C . ASP A 1 202 ? -9.499 -10.369 -5.089 1.00 95.31 202 ASP A C 1
ATOM 1558 O O . ASP A 1 202 ? -8.418 -10.953 -5.104 1.00 95.31 202 ASP A O 1
ATOM 1562 N N . SER A 1 203 ? -9.716 -9.303 -5.869 1.00 93.50 203 SER A N 1
ATOM 1563 C CA . SER A 1 203 ? -8.688 -8.748 -6.764 1.00 93.50 203 SER A CA 1
ATOM 1564 C C . SER A 1 203 ? -7.502 -8.140 -6.010 1.00 93.50 203 SER A C 1
ATOM 1566 O O . SER A 1 203 ? -6.380 -8.185 -6.510 1.00 93.50 203 SER A O 1
ATOM 1568 N N . LEU A 1 204 ? -7.743 -7.542 -4.838 1.00 95.88 204 LEU A N 1
ATOM 1569 C CA . LEU A 1 204 ? -6.694 -7.017 -3.966 1.00 95.88 204 LEU A CA 1
ATOM 1570 C C . LEU A 1 204 ? -5.892 -8.163 -3.338 1.00 95.88 204 LEU A C 1
ATOM 1572 O O . LEU A 1 204 ? -4.669 -8.118 -3.365 1.00 95.88 204 LEU A O 1
ATOM 1576 N N . LEU A 1 205 ? -6.563 -9.197 -2.831 1.00 96.06 205 LEU A N 1
ATOM 1577 C CA . LEU A 1 205 ? -5.935 -10.375 -2.225 1.00 96.06 205 LEU A CA 1
ATOM 1578 C C . LEU A 1 205 ? -5.130 -11.198 -3.240 1.00 96.06 205 LEU A C 1
ATOM 1580 O O . LEU A 1 205 ? -4.131 -11.803 -2.875 1.00 96.06 205 LEU A O 1
ATOM 1584 N N . ALA A 1 206 ? -5.494 -11.147 -4.524 1.00 93.50 206 ALA A N 1
ATOM 1585 C CA . ALA A 1 206 ? -4.730 -11.757 -5.612 1.00 93.50 206 ALA A CA 1
ATOM 1586 C C . ALA A 1 206 ? -3.425 -11.008 -5.977 1.00 93.50 206 ALA A C 1
ATOM 1588 O O . ALA A 1 206 ? -2.726 -11.412 -6.913 1.00 93.50 206 ALA A O 1
ATOM 1589 N N . LEU A 1 207 ? -3.091 -9.896 -5.305 1.00 88.44 207 LEU A N 1
ATOM 1590 C CA . LEU A 1 207 ? -1.832 -9.185 -5.528 1.00 88.44 207 LEU A CA 1
ATOM 1591 C C . LEU A 1 207 ? -0.659 -9.856 -4.815 1.00 88.44 207 LEU A C 1
ATOM 1593 O O . LEU A 1 207 ? -0.598 -9.899 -3.587 1.00 88.44 207 LEU A O 1
ATOM 1597 N N . GLY A 1 208 ? 0.342 -10.262 -5.597 1.00 87.56 208 GLY A N 1
ATOM 1598 C CA . GLY A 1 208 ? 1.530 -10.920 -5.054 1.00 87.56 208 GLY A CA 1
ATOM 1599 C C . GLY A 1 208 ? 1.179 -12.214 -4.312 1.00 87.56 208 GLY A C 1
ATOM 1600 O O . GLY A 1 208 ? 0.063 -12.710 -4.410 1.00 87.56 208 GLY A O 1
ATOM 1601 N N . HIS A 1 209 ? 2.143 -12.790 -3.593 1.00 87.19 209 HIS A N 1
ATOM 1602 C CA . HIS A 1 209 ? 1.867 -13.976 -2.773 1.00 87.19 209 HIS A CA 1
ATOM 1603 C C . HIS A 1 209 ? 1.150 -13.611 -1.464 1.00 87.19 209 HIS A C 1
ATOM 1605 O O . HIS A 1 209 ? 0.178 -14.267 -1.116 1.00 87.19 209 HIS A O 1
ATOM 1611 N N . THR A 1 210 ? 1.609 -12.562 -0.769 1.00 95.06 210 THR A N 1
ATOM 1612 C CA . THR A 1 210 ? 1.026 -12.092 0.509 1.00 95.06 210 THR A CA 1
ATOM 1613 C C . THR A 1 210 ? 0.710 -10.590 0.524 1.00 95.06 210 THR A C 1
ATOM 1615 O O . THR A 1 210 ? -0.039 -10.119 1.374 1.00 95.06 210 THR A O 1
ATOM 1618 N N . SER A 1 211 ? 1.230 -9.836 -0.452 1.00 95.94 211 SER A N 1
ATOM 1619 C CA . SER A 1 211 ? 1.155 -8.367 -0.528 1.00 95.94 211 SER A CA 1
ATOM 1620 C C . SER A 1 211 ? -0.276 -7.822 -0.456 1.00 95.94 211 SER A C 1
ATOM 1622 O O . SER A 1 211 ? -0.549 -6.833 0.230 1.00 95.94 211 SER A O 1
ATOM 1624 N N . GLY A 1 212 ? -1.221 -8.495 -1.120 1.00 97.12 212 GLY A N 1
ATOM 1625 C CA . GLY A 1 212 ? -2.642 -8.171 -1.058 1.00 97.12 212 GLY A CA 1
ATOM 1626 C C . GLY A 1 212 ? -3.231 -8.270 0.350 1.00 97.12 212 GLY A C 1
ATOM 1627 O O . GLY A 1 212 ? -3.934 -7.356 0.788 1.00 97.12 212 GLY A O 1
ATOM 1628 N N . ALA A 1 213 ? -2.913 -9.349 1.071 1.00 98.06 213 ALA A N 1
ATOM 1629 C CA . ALA A 1 213 ? -3.359 -9.569 2.445 1.00 98.06 213 ALA A CA 1
ATOM 1630 C C . ALA A 1 213 ? -2.710 -8.570 3.414 1.00 98.06 213 ALA A C 1
ATOM 1632 O O . ALA A 1 213 ? -3.417 -7.957 4.212 1.00 98.06 213 ALA A O 1
ATOM 1633 N N . ASP A 1 214 ? -1.401 -8.331 3.289 1.00 98.56 214 ASP A N 1
ATOM 1634 C CA . ASP A 1 214 ? -0.667 -7.331 4.078 1.00 98.56 214 ASP A CA 1
ATOM 1635 C C . ASP A 1 214 ? -1.230 -5.908 3.857 1.00 98.56 214 ASP A C 1
ATOM 1637 O O . ASP A 1 214 ? -1.455 -5.153 4.806 1.00 98.56 214 ASP A O 1
ATOM 1641 N N . THR A 1 215 ? -1.563 -5.552 2.612 1.00 98.62 215 THR A N 1
ATOM 1642 C CA . THR A 1 215 ? -2.200 -4.264 2.284 1.00 98.62 215 THR A CA 1
ATOM 1643 C C . THR A 1 215 ? -3.599 -4.145 2.895 1.00 98.62 215 THR A C 1
ATOM 1645 O O . THR A 1 215 ? -3.950 -3.094 3.441 1.00 98.62 215 THR A O 1
ATOM 1648 N N . LEU A 1 216 ? -4.415 -5.204 2.818 1.00 98.62 216 LEU A N 1
ATOM 1649 C CA . LEU A 1 216 ? -5.762 -5.210 3.397 1.00 98.62 216 LEU A CA 1
ATOM 1650 C C . LEU A 1 216 ? -5.715 -5.133 4.930 1.00 98.62 216 LEU A C 1
ATOM 1652 O O . LEU A 1 216 ? -6.484 -4.372 5.522 1.00 98.62 216 LEU A O 1
ATOM 1656 N N . LEU A 1 217 ? -4.772 -5.842 5.561 1.00 98.62 217 LEU A N 1
ATOM 1657 C CA . LEU A 1 217 ? -4.470 -5.726 6.988 1.00 98.62 217 LEU A CA 1
ATOM 1658 C C . LEU A 1 217 ? -4.118 -4.281 7.354 1.00 98.62 217 LEU A C 1
ATOM 1660 O O . LEU A 1 217 ? -4.699 -3.719 8.280 1.00 98.62 217 LEU A O 1
ATOM 1664 N N . GLY A 1 218 ? -3.221 -3.651 6.594 1.00 98.62 218 GLY A N 1
ATOM 1665 C CA . GLY A 1 218 ? -2.857 -2.249 6.773 1.00 98.62 218 GLY A CA 1
ATOM 1666 C C . GLY A 1 218 ? -4.057 -1.306 6.707 1.00 98.62 218 GLY A C 1
ATOM 1667 O O . GLY A 1 218 ? -4.245 -0.468 7.591 1.00 98.62 218 GLY A O 1
ATOM 1668 N N . PHE A 1 219 ? -4.913 -1.463 5.695 1.00 98.75 219 PHE A N 1
ATOM 1669 C CA . PHE A 1 219 ? -6.125 -0.652 5.575 1.00 98.75 219 PHE A CA 1
ATOM 1670 C C . PHE A 1 219 ? -7.064 -0.853 6.769 1.00 98.75 219 PHE A C 1
ATOM 1672 O O . PHE A 1 2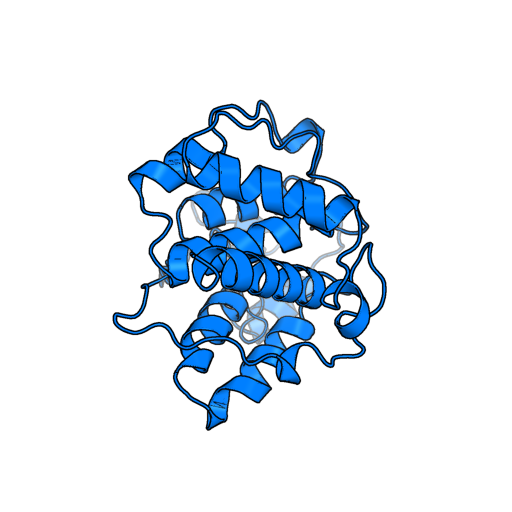19 ? -7.560 0.126 7.326 1.00 98.75 219 PHE A O 1
ATOM 1679 N N . TRP A 1 220 ? -7.269 -2.100 7.199 1.00 98.31 220 TRP A N 1
ATOM 1680 C CA . TRP A 1 220 ? -8.071 -2.429 8.377 1.00 98.31 220 TRP A CA 1
ATOM 1681 C C . TRP A 1 220 ? -7.525 -1.773 9.650 1.00 98.31 220 TRP A C 1
ATOM 1683 O O . TRP A 1 220 ? -8.267 -1.090 10.352 1.00 98.31 220 TRP A O 1
ATOM 1693 N N . LEU A 1 221 ? -6.224 -1.898 9.925 1.00 98.19 221 LEU A N 1
ATOM 1694 C CA . LEU A 1 221 ? -5.587 -1.289 11.098 1.00 98.19 221 LEU A CA 1
ATOM 1695 C C . LEU A 1 221 ? -5.687 0.243 11.077 1.00 98.19 221 LEU A C 1
ATOM 1697 O O . LEU A 1 221 ? -5.987 0.858 12.103 1.00 98.19 221 LEU A O 1
ATOM 1701 N N . GLY A 1 222 ? -5.469 0.856 9.910 1.00 98.12 222 GLY A N 1
ATOM 1702 C CA . GLY A 1 222 ? -5.646 2.293 9.709 1.00 98.12 222 GLY A CA 1
ATOM 1703 C C . GLY A 1 222 ? -7.096 2.731 9.920 1.00 98.12 222 GLY A C 1
ATOM 1704 O O . GLY A 1 222 ? -7.345 3.726 10.593 1.00 98.12 222 GLY A O 1
ATOM 1705 N N . GLN A 1 223 ? -8.066 1.963 9.421 1.00 97.12 223 GLN A N 1
ATOM 1706 C CA . GLN A 1 223 ? -9.486 2.216 9.654 1.00 97.12 223 GLN A CA 1
ATOM 1707 C C . GLN A 1 223 ? -9.831 2.168 11.144 1.00 97.12 223 GLN A C 1
ATOM 1709 O O . GLN A 1 223 ? -10.449 3.106 11.639 1.00 97.12 223 GLN A O 1
ATOM 1714 N N . GLN A 1 224 ? -9.419 1.121 11.863 1.00 95.69 224 GLN A N 1
ATOM 1715 C CA . GLN A 1 224 ? -9.706 0.985 13.295 1.00 95.69 224 GLN A CA 1
ATOM 1716 C C . GLN A 1 224 ? -9.131 2.157 14.102 1.00 95.69 224 GLN A C 1
ATOM 1718 O O . GLN A 1 224 ? -9.798 2.679 14.989 1.00 95.69 224 GLN A O 1
ATOM 1723 N N . LEU A 1 225 ? -7.933 2.637 13.751 1.00 94.94 225 LEU A N 1
ATOM 1724 C CA . LEU A 1 225 ? -7.347 3.839 14.354 1.00 94.94 225 LEU A CA 1
ATOM 1725 C C . LEU A 1 225 ? -8.164 5.114 14.110 1.00 94.94 225 LEU A C 1
ATOM 1727 O O . LEU A 1 225 ? -8.248 5.972 14.985 1.00 94.94 225 LEU A O 1
ATOM 1731 N N . LEU A 1 226 ? -8.691 5.278 12.898 1.00 94.44 226 LEU A N 1
ATOM 1732 C CA . LEU A 1 226 ? -9.304 6.529 12.444 1.00 94.44 226 LEU A CA 1
ATOM 1733 C C . LEU A 1 226 ? -10.796 6.612 12.765 1.00 94.44 226 LEU A C 1
ATOM 1735 O O . LEU A 1 226 ? -11.310 7.708 12.979 1.00 94.44 226 LEU A O 1
ATOM 1739 N N . GLN A 1 227 ? -11.470 5.464 12.807 1.00 86.25 227 GLN A N 1
ATOM 1740 C CA . GLN A 1 227 ? -12.872 5.334 13.195 1.00 86.25 227 GLN A CA 1
ATOM 1741 C C . GLN A 1 227 ? -13.040 5.124 14.698 1.00 86.25 227 GLN A C 1
ATOM 1743 O O . GLN A 1 227 ? -14.039 5.558 15.253 1.00 86.25 227 GLN A O 1
ATOM 1748 N N . GLY A 1 228 ? -12.055 4.515 15.361 1.00 65.56 228 GLY A N 1
ATOM 1749 C CA . GLY A 1 228 ? -12.020 4.331 16.811 1.00 65.56 228 GLY A CA 1
ATOM 1750 C C . GLY A 1 228 ? -11.514 5.550 17.583 1.00 65.56 228 GLY A C 1
ATOM 1751 O O . GLY A 1 228 ? -10.907 5.376 18.639 1.00 65.56 228 GLY A O 1
ATOM 1752 N N . LYS A 1 229 ? -11.706 6.777 17.071 1.00 36.50 229 LYS A N 1
ATOM 1753 C CA . LYS A 1 229 ? -11.498 7.966 17.910 1.00 36.50 229 LYS A CA 1
ATOM 1754 C C . LYS A 1 229 ? -12.466 7.880 19.104 1.00 36.50 229 LYS A C 1
ATOM 1756 O O . LYS A 1 229 ? -13.599 7.452 18.889 1.00 36.50 229 LYS A O 1
ATOM 1761 N N . PRO A 1 230 ? -12.016 8.223 20.324 1.00 39.47 230 PRO A N 1
ATOM 1762 C CA . PRO A 1 230 ? -12.898 8.276 21.487 1.00 39.47 230 PRO A CA 1
ATOM 1763 C C . PRO A 1 230 ? -14.109 9.180 21.238 1.00 39.47 230 PRO A C 1
ATOM 1765 O O . PRO A 1 230 ? -13.966 10.157 20.461 1.00 39.47 230 PRO A O 1
#

Organism: Escherichia coli (NCBI:txid562)

Sequence (230 aa):
LHRQGSGFGPGGWMLRRAQFDALCGGLCGNERPQVVAQGIRLGRFTVKQPQRYCLLRITPPAHPQPLAAAWMQRAEETGLFGPLALAASDPLPAELRQFRHCFQAALNGVKTDWRHWLGKGPGLTPSHDDTLSGMLLAAWYYGALDARSGRQFFACSDNLQLVTTAVSVSYLRYAAQGYFASPLLHFVHALSCPKRTAVAIDSLLALGHTSGADTLLGFWLGQQLLQGKP

pLDDT: mean 93.39, std 6.72, range [36.5, 98.81]